Protein AF-A0A139AMM4-F1 (afdb_monomer_lite)

Organism: Gonapodya prolifera (strain JEL478) (NCBI:txid1344416)

Foldseek 3Di:
DFDWDWAKAWDKDKDADDPVAQKEKEFEQAQAKKWKAKAPQQDPDPRLDTDIDGHGDMDMDRHQFKIKIKIDGPRDVPCRRPIKIWIDTPPIYMYGHHIDIDIAGADAPPPFLFEKEAEQDQAKKWKFKAQRDDPPDPTDTDIAHHDPPPPPDPPHGIDRGHDHDQGWMKIKIWDPDPVDDIDIGITTATGVKYKYQYDDPDPPRIGIHHYPPPVDPLQAPQPSPDGQQKAFDPVRDSHGDPVVLVVLVVCPVQQADPVPRHHGDIDGHDDD

Radius of gyration: 21.42 Å; chains: 1; bounding box: 55×50×52 Å

Secondary structure (DSSP, 8-state):
---EEEEEEEEEEEEEPPTT--EEEEEE-SSS-EEEEEE-SSS--TT-S-EEE-TT-EEEEE-SSEEEEEEEE-S-TT-TT-EEEEEEESSEEEEEEEEEEEEEEEE-----SEEEEEE-SSS-EEEEEE-SSS-------EEEPPTT-SSPPTTTS-EEEE--SS-EEEEEEEE--SSS---EEEEEEETT-EEEE--TTSS--EEEEEE---S---B-TTTSSSB--EEETTT--EEE-HHHHHHHHT-GGG-S-TTT-----EEE----

pLDDT: mean 81.7, std 13.83, range [41.78, 98.06]

Sequence (272 aa):
MPETANKWRLQYRVNRLDRDRHSIKVTNISGTSLLVAVSNYSRASESDSWHPLLNGQSNTWQREAWDVVIVWDTSDSKIQDKKGAVYVGAPTEVEIVGWESYSAPCQSDPDMGGIRMKNISEVSVDAFVSTYGGSGGDDKWFNLSPAGTIPPSPSTVDNLWRRRGPEWQIAAFRTMSAIDSEGRVAAYVPVGSLVEFLGWSRDDKLRVVWPKRSRESFECIVCFTANREMAVDRCRHLVACEGCFERLRVRPDIFRCPYCRVEGNQIRVYIP

Structure (mmCIF, N/CA/C/O backbone):
data_AF-A0A139AMM4-F1
#
_entry.id   AF-A0A139AMM4-F1
#
loop_
_atom_site.group_PDB
_atom_site.id
_atom_site.type_symbol
_atom_site.label_atom_id
_atom_site.label_alt_id
_atom_site.label_comp_id
_atom_site.label_asym_id
_atom_site.label_entity_id
_atom_site.label_seq_id
_atom_site.pdbx_PDB_ins_code
_atom_site.Cartn_x
_atom_site.Cartn_y
_atom_site.Cartn_z
_atom_site.occupancy
_atom_site.B_iso_or_equiv
_atom_site.auth_seq_id
_atom_site.auth_comp_id
_atom_site.auth_asym_id
_atom_site.auth_atom_id
_atom_site.pdbx_PDB_model_num
ATOM 1 N N . MET A 1 1 ? -5.594 8.855 -24.527 1.00 55.25 1 MET A N 1
ATOM 2 C CA . MET A 1 1 ? -5.436 9.427 -23.171 1.00 55.25 1 MET A CA 1
ATOM 3 C C . MET A 1 1 ? -5.149 8.273 -22.224 1.00 55.25 1 MET A C 1
ATOM 5 O O . MET A 1 1 ? -5.789 7.244 -22.411 1.00 55.25 1 MET A O 1
ATOM 9 N N . PRO A 1 2 ? -4.176 8.371 -21.300 1.00 66.56 2 PRO A N 1
ATOM 10 C CA . PRO A 1 2 ? -3.929 7.301 -20.336 1.00 66.56 2 PRO A CA 1
ATOM 11 C C . PRO A 1 2 ? -5.174 7.093 -19.468 1.00 66.56 2 PRO A C 1
ATOM 13 O O . PRO A 1 2 ? -5.772 8.062 -19.002 1.00 66.56 2 PRO A O 1
ATOM 16 N N . GLU A 1 3 ? -5.580 5.840 -19.286 1.00 74.12 3 GLU A N 1
ATOM 17 C CA . GLU A 1 3 ? -6.686 5.503 -18.393 1.00 74.12 3 GLU A CA 1
ATOM 18 C C . GLU A 1 3 ? -6.293 5.799 -16.939 1.00 74.12 3 GLU A C 1
ATOM 20 O O . GLU A 1 3 ? -5.189 5.471 -16.489 1.00 74.12 3 GLU A O 1
ATOM 25 N N . THR A 1 4 ? -7.211 6.409 -16.194 1.00 79.00 4 THR A N 1
ATOM 26 C CA . THR A 1 4 ? -7.057 6.677 -14.765 1.00 79.00 4 THR A CA 1
ATOM 27 C C . THR A 1 4 ? -8.040 5.835 -13.963 1.00 79.00 4 THR A C 1
ATOM 29 O O . THR A 1 4 ? -9.133 5.508 -14.424 1.00 79.00 4 THR A O 1
ATOM 32 N N . ALA A 1 5 ? -7.656 5.476 -12.740 1.00 77.12 5 ALA A N 1
ATOM 33 C CA . ALA A 1 5 ? -8.566 4.871 -11.775 1.00 77.12 5 ALA A CA 1
ATOM 34 C C . ALA A 1 5 ? -8.638 5.727 -10.514 1.00 77.12 5 ALA A C 1
ATOM 36 O O . ALA A 1 5 ? -7.632 6.291 -10.076 1.00 77.12 5 ALA A O 1
ATOM 37 N N . ASN A 1 6 ? -9.822 5.756 -9.901 1.00 78.88 6 ASN A N 1
ATOM 38 C CA . ASN A 1 6 ? -9.996 6.307 -8.565 1.00 78.88 6 ASN A CA 1
ATOM 39 C C . ASN A 1 6 ? -9.242 5.424 -7.569 1.00 78.88 6 ASN A C 1
ATOM 41 O O . ASN A 1 6 ? -9.561 4.242 -7.399 1.00 78.88 6 ASN A O 1
ATOM 45 N N . LYS A 1 7 ? -8.219 5.996 -6.941 1.00 85.81 7 LYS A N 1
ATOM 46 C CA . LYS A 1 7 ? -7.374 5.345 -5.942 1.00 85.81 7 LYS A CA 1
ATOM 47 C C . LYS A 1 7 ? -7.357 6.152 -4.658 1.00 85.81 7 LYS A C 1
ATOM 49 O O . LYS A 1 7 ? -7.809 7.292 -4.616 1.00 85.81 7 LYS A O 1
ATOM 54 N N . TRP A 1 8 ? -6.849 5.522 -3.608 1.00 86.25 8 TRP A N 1
ATOM 55 C CA . TRP A 1 8 ? -6.801 6.090 -2.271 1.00 86.25 8 TRP A CA 1
ATOM 56 C C . TRP A 1 8 ? -5.355 6.221 -1.824 1.00 86.25 8 TRP A C 1
ATOM 58 O O . TRP A 1 8 ? -4.558 5.297 -1.997 1.00 86.25 8 TRP A O 1
ATOM 68 N N . ARG A 1 9 ? -5.013 7.385 -1.285 1.00 88.25 9 ARG A N 1
ATOM 69 C CA . ARG A 1 9 ? -3.716 7.675 -0.682 1.00 88.25 9 ARG A CA 1
ATOM 70 C C . ARG A 1 9 ? -3.914 7.839 0.818 1.00 88.25 9 ARG A C 1
ATOM 72 O O . ARG A 1 9 ? -4.837 8.532 1.239 1.00 88.25 9 ARG A O 1
ATOM 79 N N . LEU A 1 10 ? -3.069 7.183 1.607 1.00 92.25 10 LEU A N 1
ATOM 80 C CA . LEU A 1 10 ? -3.075 7.330 3.060 1.00 92.25 10 LEU A CA 1
ATOM 81 C C . LEU A 1 10 ? -2.613 8.745 3.426 1.00 92.25 10 LEU A C 1
ATOM 83 O O . LEU A 1 10 ? -1.538 9.166 3.005 1.00 92.25 10 LEU A O 1
ATOM 87 N N . GLN A 1 11 ? -3.411 9.440 4.228 1.00 94.06 11 GLN A N 1
ATOM 88 C CA . GLN A 1 11 ? -3.074 10.733 4.816 1.00 94.06 11 GLN A CA 1
ATOM 89 C C . GLN A 1 11 ? -2.621 10.511 6.260 1.00 94.06 11 GLN A C 1
ATOM 91 O O . GLN A 1 11 ? -3.338 9.894 7.055 1.00 94.06 11 GLN A O 1
ATOM 96 N N . TYR A 1 12 ? -1.425 10.986 6.601 1.00 94.94 12 TYR A N 1
ATOM 97 C CA . TYR A 1 12 ? -0.817 10.756 7.910 1.00 94.94 12 TYR A CA 1
ATOM 98 C C . TYR A 1 12 ? 0.095 11.911 8.336 1.00 94.94 12 TYR A C 1
ATOM 100 O O . TYR A 1 12 ? 0.549 12.700 7.507 1.00 94.94 12 TYR A O 1
ATOM 108 N N . ARG A 1 13 ? 0.399 11.985 9.635 1.00 94.88 13 ARG A N 1
ATOM 109 C CA . ARG A 1 13 ? 1.438 12.861 10.197 1.00 94.88 13 ARG A CA 1
ATOM 110 C C . ARG A 1 13 ? 2.445 12.042 10.980 1.00 94.88 13 ARG A C 1
ATOM 112 O O . ARG A 1 13 ? 2.089 11.037 11.589 1.00 94.88 13 ARG A O 1
ATOM 119 N N . VAL A 1 14 ? 3.695 12.486 10.953 1.00 93.00 14 VAL A N 1
ATOM 120 C CA . VAL A 1 14 ? 4.809 11.831 11.637 1.00 93.00 14 VAL A CA 1
ATOM 121 C C . VAL A 1 14 ? 5.420 12.830 12.604 1.00 93.00 14 VAL A C 1
ATOM 123 O O . VAL A 1 14 ? 6.008 13.822 12.182 1.00 93.00 14 VAL A O 1
ATOM 126 N N . ASN A 1 15 ? 5.276 12.559 13.896 1.00 93.12 15 ASN A N 1
ATOM 127 C CA . ASN A 1 15 ? 5.812 13.381 14.969 1.00 93.12 15 ASN A CA 1
ATOM 128 C C . ASN A 1 15 ? 6.963 12.630 15.634 1.00 93.12 15 ASN A C 1
ATOM 130 O O . ASN A 1 15 ? 6.793 11.504 16.101 1.00 93.12 15 ASN A O 1
ATOM 134 N N . ARG A 1 16 ? 8.147 13.241 15.692 1.00 90.69 16 ARG A N 1
ATOM 135 C CA . ARG A 1 16 ? 9.278 12.640 16.402 1.00 90.69 16 ARG A CA 1
ATOM 136 C C . ARG A 1 16 ? 9.024 12.734 17.904 1.00 90.69 16 ARG A C 1
ATOM 138 O O . ARG A 1 16 ? 8.761 13.823 18.409 1.00 90.69 16 ARG A O 1
ATOM 145 N N . LEU A 1 17 ? 9.093 11.602 18.599 1.00 88.44 17 LEU A N 1
ATOM 146 C CA . LEU A 1 17 ? 8.966 11.572 20.056 1.00 88.44 17 LEU A CA 1
ATOM 147 C C . LEU A 1 17 ? 10.331 11.805 20.713 1.00 88.44 17 LEU A C 1
ATOM 149 O O . LEU A 1 17 ? 11.374 11.747 20.055 1.00 88.44 17 LEU A O 1
ATOM 153 N N . ASP A 1 18 ? 10.309 12.079 22.015 1.00 85.31 18 ASP A N 1
ATOM 154 C CA . ASP A 1 18 ? 11.525 12.247 22.808 1.00 85.31 18 ASP A CA 1
ATOM 155 C C . ASP A 1 18 ? 12.427 10.999 22.735 1.00 85.31 18 ASP A C 1
ATOM 157 O O . ASP A 1 18 ? 11.939 9.867 22.634 1.00 85.31 18 ASP A O 1
ATOM 161 N N . ARG A 1 19 ? 13.747 11.220 22.753 1.00 72.31 19 ARG A N 1
ATOM 162 C CA . ARG A 1 19 ? 14.783 10.231 22.398 1.00 72.31 19 ARG A CA 1
ATOM 163 C C . ARG A 1 19 ? 14.809 9.005 23.306 1.00 72.31 19 ARG A C 1
ATOM 165 O O . ARG A 1 19 ? 15.254 7.954 22.857 1.00 72.31 19 ARG A O 1
ATOM 172 N N . ASP A 1 20 ? 14.271 9.112 24.513 1.00 72.62 20 ASP A N 1
ATOM 173 C CA . ASP A 1 20 ? 14.312 8.046 25.517 1.00 72.62 20 ASP A CA 1
ATOM 174 C C . ASP A 1 20 ? 13.251 6.949 25.298 1.00 72.62 20 ASP A C 1
ATOM 176 O O . ASP A 1 20 ? 13.098 6.045 26.120 1.00 72.62 20 ASP A O 1
ATOM 180 N N . ARG A 1 21 ? 12.483 7.007 24.199 1.00 74.75 21 ARG A N 1
ATOM 181 C CA . ARG A 1 21 ? 11.416 6.039 23.904 1.00 74.75 21 ARG A CA 1
ATOM 182 C C . ARG A 1 21 ? 11.744 5.173 22.689 1.00 74.75 21 ARG A C 1
ATOM 184 O O . ARG A 1 21 ? 11.532 5.577 21.554 1.00 74.75 21 ARG A O 1
ATOM 191 N N . HIS A 1 22 ? 12.139 3.924 22.903 1.00 89.56 22 HIS A N 1
ATOM 192 C CA . HIS A 1 22 ? 12.250 2.922 21.833 1.00 89.56 22 HIS A CA 1
ATOM 193 C C . HIS A 1 22 ? 10.866 2.417 21.399 1.00 89.56 22 HIS A C 1
ATOM 195 O O . HIS A 1 22 ? 10.497 1.268 21.630 1.00 89.56 22 HIS A O 1
ATOM 201 N N . SER A 1 23 ? 10.051 3.292 20.803 1.00 93.06 23 SER A N 1
ATOM 202 C CA . SER A 1 23 ? 8.686 2.934 20.425 1.00 93.06 23 SER A CA 1
ATOM 203 C C . SER A 1 23 ? 8.161 3.659 19.194 1.00 93.06 23 SER A C 1
ATOM 205 O O . SER A 1 23 ? 8.526 4.803 18.913 1.00 93.06 23 SER A O 1
ATOM 207 N N . ILE A 1 24 ? 7.236 2.994 18.510 1.00 94.31 24 ILE A N 1
ATOM 208 C CA . ILE A 1 24 ? 6.358 3.590 17.510 1.00 94.31 24 ILE A CA 1
ATOM 209 C C . ILE A 1 24 ? 4.952 3.609 18.100 1.00 94.31 24 ILE A C 1
ATOM 211 O O . ILE A 1 24 ? 4.408 2.557 18.434 1.00 94.31 24 ILE A O 1
ATOM 215 N N . LYS A 1 25 ? 4.362 4.794 18.233 1.00 95.50 25 LYS A N 1
ATOM 216 C CA . LYS A 1 25 ? 2.953 4.968 18.599 1.00 95.50 25 LYS A CA 1
ATOM 217 C C . LYS A 1 25 ? 2.149 5.232 17.333 1.00 95.50 25 LYS A C 1
ATOM 219 O O . LYS A 1 25 ? 2.552 6.062 16.528 1.00 95.50 25 LYS A O 1
ATOM 224 N N . VAL A 1 26 ? 1.019 4.562 17.154 1.00 97.19 26 VAL A N 1
ATOM 225 C CA . VAL A 1 26 ? 0.091 4.845 16.049 1.00 97.19 26 VAL A CA 1
ATOM 226 C C . VAL A 1 26 ? -1.242 5.266 16.636 1.00 97.19 26 VAL A C 1
ATOM 228 O O . VAL A 1 26 ? -1.810 4.539 17.449 1.00 97.19 26 VAL A O 1
ATOM 231 N N . THR A 1 27 ? -1.735 6.424 16.212 1.00 97.81 27 THR A N 1
ATOM 232 C CA . THR A 1 27 ? -2.990 7.025 16.666 1.00 97.81 27 THR A CA 1
ATOM 233 C C . THR A 1 27 ? -3.934 7.150 15.473 1.00 97.81 27 THR A C 1
ATOM 235 O O . THR A 1 27 ? -3.585 7.749 14.458 1.00 97.81 27 THR A O 1
ATOM 238 N N . ASN A 1 28 ? -5.135 6.582 15.565 1.00 98.00 28 ASN A N 1
ATOM 239 C CA . ASN A 1 28 ? -6.153 6.696 14.524 1.00 98.00 28 ASN A CA 1
ATOM 240 C C . ASN A 1 28 ? -7.035 7.923 14.783 1.00 98.00 28 ASN A C 1
ATOM 242 O O . ASN A 1 28 ? -7.804 7.930 15.738 1.00 98.00 28 ASN A O 1
ATOM 246 N N . ILE A 1 29 ? -6.977 8.926 13.909 1.00 97.56 29 ILE A N 1
ATOM 247 C CA . ILE A 1 29 ? -7.859 10.106 13.936 1.00 97.56 29 ILE A CA 1
ATOM 248 C C . ILE A 1 29 ? -8.667 10.243 12.635 1.00 97.56 29 ILE A C 1
ATOM 250 O O . ILE A 1 29 ? -9.138 11.325 12.296 1.00 97.56 29 ILE A O 1
ATOM 254 N N . SER A 1 30 ? -8.822 9.142 11.894 1.00 96.06 30 SER A N 1
ATOM 255 C CA . SER A 1 30 ? -9.385 9.136 10.539 1.00 96.06 30 SER A CA 1
ATOM 256 C C . SER A 1 30 ? -10.906 9.235 10.451 1.00 96.06 30 SER A C 1
ATOM 258 O O . SER A 1 30 ? -11.453 9.318 9.353 1.00 96.06 30 SER A O 1
ATOM 260 N N . GLY A 1 31 ? -11.614 9.139 11.578 1.00 94.75 31 GLY A N 1
ATOM 261 C CA . GLY A 1 31 ? -13.071 8.996 11.596 1.00 94.75 31 GLY A CA 1
ATOM 262 C C . GLY A 1 31 ? -13.579 7.599 11.209 1.00 94.75 31 GLY A C 1
ATOM 263 O O . GLY A 1 31 ? -14.785 7.375 11.229 1.00 94.75 31 GLY A O 1
ATOM 264 N N . THR A 1 32 ? -12.695 6.644 10.895 1.00 94.62 32 THR A N 1
ATOM 265 C CA . THR A 1 32 ? -13.048 5.263 10.505 1.00 94.62 32 THR A CA 1
ATOM 266 C C . THR A 1 32 ? -12.346 4.225 11.383 1.00 94.62 32 THR A C 1
ATOM 268 O O . THR A 1 32 ? -11.432 4.559 12.137 1.00 94.62 32 THR A O 1
ATOM 271 N N . SER A 1 33 ? -12.783 2.963 11.322 1.00 94.38 33 SER A N 1
ATOM 272 C CA . SER A 1 33 ? -12.080 1.851 11.981 1.00 94.38 33 SER A CA 1
ATOM 273 C C . SER A 1 33 ? -10.968 1.326 11.081 1.00 94.38 33 SER A C 1
ATOM 275 O O . SER A 1 33 ? -11.187 1.084 9.894 1.00 94.38 33 SER A O 1
ATOM 277 N N . LEU A 1 34 ? -9.785 1.135 11.660 1.00 95.62 34 LEU A N 1
ATOM 278 C CA . LEU A 1 34 ? -8.596 0.690 10.944 1.00 95.62 34 LEU A CA 1
ATOM 279 C C . LEU A 1 34 ? -8.095 -0.637 11.510 1.00 95.62 34 LEU A C 1
ATOM 281 O O . LEU A 1 34 ? -8.206 -0.894 12.707 1.00 95.62 34 LEU A O 1
ATOM 285 N N . LEU A 1 35 ? -7.480 -1.447 10.659 1.00 93.56 35 LEU A N 1
ATOM 286 C CA . LEU A 1 35 ? -6.509 -2.453 11.065 1.00 93.56 35 LEU A CA 1
ATOM 287 C C . LEU A 1 35 ? -5.113 -1.885 10.827 1.00 93.56 35 LEU A C 1
ATOM 289 O O . LEU A 1 35 ? -4.822 -1.363 9.750 1.00 93.56 35 LEU A O 1
ATOM 293 N N . VAL A 1 36 ? -4.253 -1.993 11.833 1.00 94.00 36 VAL A N 1
ATOM 294 C CA . VAL A 1 36 ? -2.878 -1.502 11.794 1.00 94.00 36 VAL A CA 1
ATOM 295 C C . VAL A 1 36 ? -1.918 -2.632 12.113 1.00 94.00 36 VAL A C 1
ATOM 297 O O . VAL A 1 36 ? -2.121 -3.371 13.070 1.00 94.00 36 VAL A O 1
ATOM 300 N N . ALA A 1 37 ? -0.851 -2.737 11.336 1.00 91.31 37 ALA A N 1
ATOM 301 C CA . ALA A 1 37 ? 0.276 -3.604 11.634 1.00 91.31 37 ALA A CA 1
ATOM 302 C C . ALA A 1 37 ? 1.569 -2.788 11.639 1.00 91.31 37 ALA A C 1
ATOM 304 O O . ALA A 1 37 ? 1.723 -1.874 10.829 1.00 91.31 37 ALA A O 1
ATOM 305 N N . VAL A 1 38 ? 2.499 -3.122 12.535 1.00 90.50 38 VAL A N 1
ATOM 306 C CA . VAL A 1 38 ? 3.828 -2.499 12.587 1.00 90.50 38 VAL A CA 1
ATOM 307 C C . VAL A 1 38 ? 4.872 -3.581 12.381 1.00 90.50 38 VAL A C 1
ATOM 309 O O . VAL A 1 38 ? 5.079 -4.404 13.269 1.00 90.50 38 VAL A O 1
ATOM 312 N N . SER A 1 39 ? 5.524 -3.581 11.222 1.00 84.81 39 SER A N 1
ATOM 313 C CA . SER A 1 39 ? 6.443 -4.646 10.817 1.00 84.81 39 SER A CA 1
ATOM 314 C C . SER A 1 39 ? 7.870 -4.145 10.653 1.00 84.81 39 SER A C 1
ATOM 316 O O . SER A 1 39 ? 8.102 -3.071 10.091 1.00 84.81 39 SER A O 1
ATOM 318 N N . ASN A 1 40 ? 8.825 -4.972 11.084 1.00 77.94 40 ASN A N 1
ATOM 319 C CA . ASN A 1 40 ? 10.261 -4.699 10.981 1.00 77.94 40 ASN A CA 1
ATOM 320 C C . ASN A 1 40 ? 10.894 -5.184 9.663 1.00 77.94 40 ASN A C 1
ATOM 322 O O . ASN A 1 40 ? 12.119 -5.118 9.515 1.00 77.94 40 ASN A O 1
ATOM 326 N N . TYR A 1 41 ? 10.082 -5.716 8.740 1.00 67.62 41 TYR A N 1
ATOM 327 C CA . TYR A 1 41 ? 10.434 -6.163 7.381 1.00 67.62 41 TYR A CA 1
ATOM 328 C C . TYR A 1 41 ? 11.461 -7.269 7.199 1.00 67.62 41 TYR A C 1
ATOM 330 O O . TYR A 1 41 ? 11.531 -7.863 6.131 1.00 67.62 41 TYR A O 1
ATOM 338 N N . SER A 1 42 ? 12.302 -7.492 8.193 1.00 47.09 42 SER A N 1
ATOM 339 C CA . SER A 1 42 ? 13.539 -8.256 8.078 1.00 47.09 42 SER A CA 1
ATOM 340 C C . SER A 1 42 ? 13.536 -9.471 8.992 1.00 47.09 42 SER A C 1
ATOM 342 O O . SER A 1 42 ? 14.382 -10.353 8.847 1.00 47.09 42 SER A O 1
ATOM 344 N N . ARG A 1 43 ? 12.593 -9.538 9.938 1.00 50.47 43 ARG A N 1
ATOM 345 C CA . ARG A 1 43 ? 12.417 -10.654 10.861 1.00 50.47 43 ARG A CA 1
ATOM 346 C C . ARG A 1 43 ? 10.943 -10.782 11.196 1.00 50.47 43 ARG A C 1
ATOM 348 O O . ARG A 1 43 ? 10.420 -9.928 11.900 1.00 50.47 43 ARG A O 1
ATOM 355 N N . ALA A 1 44 ? 10.309 -11.865 10.748 1.00 44.88 44 ALA A N 1
ATOM 356 C CA . ALA A 1 44 ? 8.980 -12.235 11.220 1.00 44.88 44 ALA A CA 1
ATOM 357 C C . ALA A 1 44 ? 8.980 -12.170 12.755 1.00 44.88 44 ALA A C 1
ATOM 359 O O . ALA A 1 44 ? 9.646 -12.962 13.420 1.00 44.88 44 ALA A O 1
ATOM 360 N N . SER A 1 45 ? 8.342 -11.143 13.301 1.00 49.88 45 SER A N 1
ATOM 361 C CA . SER A 1 45 ? 8.264 -10.912 14.736 1.00 49.88 45 SER A CA 1
ATOM 362 C C . SER A 1 45 ? 6.829 -11.181 15.145 1.00 49.88 45 SER A C 1
ATOM 364 O O . SER A 1 45 ? 5.903 -10.916 14.382 1.00 49.88 45 SER A O 1
ATOM 366 N N . GLU A 1 46 ? 6.610 -11.665 16.363 1.00 47.97 46 GLU A N 1
ATOM 367 C CA . GLU A 1 46 ? 5.263 -11.960 16.880 1.00 47.97 46 GLU A CA 1
ATOM 368 C C . GLU A 1 46 ? 4.316 -10.739 16.855 1.00 47.97 46 GLU A C 1
ATOM 370 O O . GLU A 1 46 ? 3.103 -10.879 16.975 1.00 47.97 46 GLU A O 1
ATOM 375 N N . SER A 1 47 ? 4.856 -9.535 16.639 1.00 55.56 47 SER A N 1
ATOM 376 C CA . SER A 1 47 ? 4.114 -8.282 16.491 1.00 55.56 47 SER A CA 1
ATOM 377 C C . SER A 1 47 ? 3.648 -7.942 15.066 1.00 55.56 47 SER A C 1
ATOM 379 O O . SER A 1 47 ? 3.088 -6.868 14.861 1.00 55.56 47 SER A O 1
ATOM 381 N N . ASP A 1 48 ? 3.812 -8.851 14.101 1.00 65.50 48 ASP A N 1
ATOM 382 C CA . ASP A 1 48 ? 3.285 -8.719 12.733 1.00 65.50 48 ASP A CA 1
ATOM 383 C C . ASP A 1 48 ? 1.770 -9.013 12.645 1.00 65.50 48 ASP A C 1
ATOM 385 O O . ASP A 1 48 ? 1.251 -9.293 11.566 1.00 65.50 48 ASP A O 1
ATOM 389 N N . SER A 1 49 ? 1.034 -8.970 13.759 1.00 82.06 49 SER A N 1
ATOM 390 C CA . SER A 1 49 ? -0.418 -9.161 13.768 1.00 82.06 49 SER A CA 1
ATOM 391 C C . SER A 1 49 ? -1.171 -7.862 13.463 1.00 82.06 49 SER A C 1
ATOM 393 O O . SER A 1 49 ? -0.731 -6.769 13.821 1.00 82.06 49 SER A O 1
ATOM 395 N N . TRP A 1 50 ? -2.333 -7.977 12.821 1.00 89.38 50 TRP A N 1
ATOM 396 C CA . TRP A 1 50 ? -3.224 -6.839 12.614 1.00 89.38 50 TRP A CA 1
ATOM 397 C C . TRP A 1 50 ? -3.914 -6.463 13.925 1.00 89.38 50 TRP A C 1
ATOM 399 O O . TRP A 1 50 ? -4.631 -7.268 14.517 1.00 89.38 50 TRP A O 1
ATOM 409 N N . HIS A 1 51 ? -3.747 -5.215 14.343 1.00 93.75 51 HIS A N 1
ATOM 410 C CA . HIS A 1 51 ? -4.386 -4.646 15.519 1.00 93.75 51 HIS A CA 1
ATOM 411 C C . HIS A 1 51 ? -5.520 -3.702 15.105 1.00 93.75 51 HIS A C 1
ATOM 413 O O . HIS A 1 51 ? -5.275 -2.753 14.354 1.00 93.75 51 HIS A O 1
ATOM 419 N N . PRO A 1 52 ? -6.756 -3.916 15.583 1.00 95.31 52 PRO A N 1
ATOM 420 C CA . PRO A 1 52 ? -7.834 -2.972 15.345 1.00 95.31 52 PRO A CA 1
ATOM 421 C C . PRO A 1 52 ? -7.601 -1.681 16.135 1.00 95.31 52 PRO A C 1
ATOM 423 O O . PRO A 1 52 ? -7.319 -1.722 17.331 1.00 95.31 52 PRO A O 1
ATOM 426 N N . LEU A 1 53 ? -7.759 -0.539 15.468 1.00 96.69 53 LEU A N 1
ATOM 427 C CA . LEU A 1 53 ? -7.794 0.789 16.073 1.00 96.69 53 LEU A CA 1
ATOM 428 C C . LEU A 1 53 ? -9.092 1.487 15.674 1.00 96.69 53 LEU A C 1
ATOM 430 O O . LEU A 1 53 ? -9.294 1.831 14.506 1.00 96.69 53 LEU A O 1
ATOM 434 N N . LEU A 1 54 ? -9.965 1.738 16.648 1.00 96.12 54 LEU A N 1
ATOM 435 C CA . LEU A 1 54 ? -11.131 2.601 16.457 1.00 96.12 54 LEU A CA 1
ATOM 436 C C . LEU A 1 54 ? -10.698 4.070 16.352 1.00 96.12 54 LEU A C 1
ATOM 438 O O . LEU A 1 54 ? -9.583 4.437 16.728 1.00 96.12 54 LEU A O 1
ATOM 442 N N . ASN A 1 55 ? -11.591 4.926 15.857 1.00 96.88 55 ASN A N 1
ATOM 443 C CA . ASN A 1 55 ? -11.339 6.363 15.818 1.00 96.88 55 ASN A CA 1
ATOM 444 C C . ASN A 1 55 ? -11.062 6.915 17.231 1.00 96.88 55 ASN A C 1
ATOM 446 O O . ASN A 1 55 ? -11.806 6.633 18.169 1.00 96.88 55 ASN A O 1
ATOM 450 N N . GLY A 1 56 ? -9.998 7.702 17.369 1.00 97.25 56 GLY A N 1
ATOM 451 C CA . GLY A 1 56 ? -9.497 8.251 18.629 1.00 97.25 56 GLY A CA 1
ATOM 452 C C . GLY A 1 56 ? -8.605 7.303 19.441 1.00 97.25 56 GLY A C 1
ATOM 453 O O . GLY A 1 56 ? -8.031 7.734 20.438 1.00 97.25 56 GLY A O 1
ATOM 454 N N . GLN A 1 57 ? -8.463 6.032 19.048 1.00 98.06 57 GLN A N 1
ATOM 455 C CA . GLN A 1 57 ? -7.594 5.085 19.752 1.00 98.06 57 GLN A CA 1
ATOM 456 C C . GLN A 1 57 ? -6.147 5.162 19.266 1.00 98.06 57 GLN A C 1
ATOM 458 O O . GLN A 1 57 ? -5.863 5.492 18.113 1.00 98.06 57 GLN A O 1
ATOM 463 N N . SER A 1 58 ? -5.228 4.784 20.151 1.00 97.69 58 SER A N 1
ATOM 464 C CA . SER A 1 58 ? -3.818 4.601 19.825 1.00 97.69 58 SER A CA 1
ATOM 465 C C . SER A 1 58 ? -3.287 3.294 20.391 1.00 97.69 58 SER A C 1
ATOM 467 O O . SER A 1 58 ? -3.765 2.838 21.429 1.00 97.69 58 SER A O 1
ATOM 469 N N . ASN A 1 59 ? -2.250 2.751 19.766 1.00 96.56 59 ASN A N 1
ATOM 470 C CA . ASN A 1 59 ? -1.457 1.661 20.323 1.00 96.56 59 ASN A CA 1
ATOM 471 C C . ASN A 1 59 ? 0.040 1.959 20.147 1.00 96.56 59 ASN A C 1
ATOM 473 O O . ASN A 1 59 ? 0.418 2.806 19.333 1.00 96.56 59 ASN A O 1
ATOM 477 N N . THR A 1 60 ? 0.881 1.293 20.932 1.00 95.19 60 THR A N 1
ATOM 478 C CA . THR A 1 60 ? 2.326 1.523 20.969 1.00 95.19 60 THR A CA 1
ATOM 479 C C . THR A 1 60 ? 3.067 0.202 20.846 1.00 95.19 60 THR A C 1
ATOM 481 O O . THR A 1 60 ? 2.824 -0.733 21.604 1.00 95.19 60 THR A O 1
ATOM 484 N N . TRP A 1 61 ? 4.026 0.156 19.929 1.00 93.25 61 TRP A N 1
ATOM 485 C CA . TRP A 1 61 ? 4.895 -0.988 19.694 1.00 93.25 61 TRP A CA 1
ATOM 486 C C . TRP A 1 61 ? 6.316 -0.635 20.122 1.00 93.25 61 TRP A C 1
ATOM 488 O O . TRP A 1 61 ? 6.848 0.395 19.709 1.00 93.25 61 TRP A O 1
ATOM 498 N N . GLN A 1 62 ? 6.937 -1.485 20.942 1.00 92.12 62 GLN A N 1
ATOM 499 C CA . GLN A 1 62 ? 8.349 -1.335 21.306 1.00 92.12 62 GLN A CA 1
ATOM 500 C C . GLN A 1 62 ? 9.217 -1.671 20.095 1.00 92.12 62 GLN A C 1
ATOM 502 O O . GLN A 1 62 ? 9.085 -2.762 19.532 1.00 92.12 62 GLN A O 1
ATOM 507 N N . ARG A 1 63 ? 10.037 -0.709 19.665 1.00 89.88 63 ARG A N 1
ATOM 508 C CA . ARG A 1 63 ? 10.823 -0.729 18.427 1.00 89.88 63 ARG A CA 1
ATOM 509 C C . ARG A 1 63 ? 12.092 0.086 18.582 1.00 89.88 63 ARG A C 1
ATOM 511 O O . ARG A 1 63 ? 12.069 1.204 19.081 1.00 89.88 63 ARG A O 1
ATOM 518 N N . GLU A 1 64 ? 13.188 -0.453 18.078 1.00 86.88 64 GLU A N 1
ATOM 519 C CA . GLU A 1 64 ? 14.510 0.179 18.170 1.00 86.88 64 GLU A CA 1
ATOM 520 C C . GLU A 1 64 ? 14.998 0.715 16.823 1.00 86.88 64 GLU A C 1
ATOM 522 O O . GLU A 1 64 ? 16.015 1.398 16.751 1.00 86.88 64 GLU A O 1
ATOM 527 N N . ALA A 1 65 ? 14.276 0.399 15.748 1.00 87.25 65 ALA A N 1
ATOM 528 C CA . ALA A 1 65 ? 14.724 0.620 14.390 1.00 87.25 65 ALA A CA 1
ATOM 529 C C . ALA A 1 65 ? 13.628 1.252 13.519 1.00 87.25 65 ALA A C 1
ATOM 531 O O . ALA A 1 65 ? 12.673 1.884 13.978 1.00 87.25 65 ALA A O 1
ATOM 532 N N . TRP A 1 66 ? 13.862 1.122 12.226 1.00 86.94 66 TRP A N 1
ATOM 533 C CA . TRP A 1 66 ? 13.109 1.661 11.117 1.00 86.94 66 TRP A CA 1
ATOM 534 C C . TRP A 1 66 ? 12.107 0.611 10.630 1.00 86.94 66 TRP A C 1
ATOM 536 O O . TRP A 1 66 ? 12.504 -0.349 9.969 1.00 86.94 66 TRP A O 1
ATOM 546 N N . ASP A 1 67 ? 10.824 0.851 10.873 1.00 89.25 67 ASP A N 1
ATOM 547 C CA . ASP A 1 67 ? 9.720 -0.073 10.597 1.00 89.25 67 ASP A CA 1
ATOM 548 C C . ASP A 1 67 ? 8.696 0.546 9.641 1.00 89.25 67 ASP A C 1
ATOM 550 O O . ASP A 1 67 ? 8.739 1.741 9.330 1.00 89.25 67 ASP A O 1
ATOM 554 N N . VAL A 1 68 ? 7.733 -0.261 9.188 1.00 89.31 68 VAL A N 1
ATOM 555 C CA . VAL A 1 68 ? 6.522 0.261 8.551 1.00 89.31 68 VAL A CA 1
ATOM 556 C C . VAL A 1 68 ? 5.292 0.040 9.373 1.00 89.31 68 VAL A C 1
ATOM 558 O O . VAL A 1 68 ? 5.023 -1.055 9.856 1.00 89.31 68 VAL A O 1
ATOM 561 N N . VAL A 1 69 ? 4.501 1.103 9.406 1.00 92.50 69 VAL A N 1
ATOM 562 C CA . VAL A 1 69 ? 3.113 1.082 9.823 1.00 92.50 69 VAL A CA 1
ATOM 563 C C . VAL A 1 69 ? 2.260 0.848 8.580 1.00 92.50 69 VAL A C 1
ATOM 565 O O . VAL A 1 69 ? 2.183 1.713 7.705 1.00 92.50 69 VAL A O 1
ATOM 568 N N . ILE A 1 70 ? 1.641 -0.325 8.489 1.00 92.12 70 ILE A N 1
ATOM 569 C CA . ILE A 1 70 ? 0.666 -0.681 7.456 1.00 92.12 70 ILE A CA 1
ATOM 570 C C . ILE A 1 70 ? -0.721 -0.399 8.012 1.00 92.12 70 ILE A C 1
ATOM 572 O O . ILE A 1 70 ? -1.029 -0.761 9.146 1.00 92.12 70 ILE A O 1
ATOM 576 N N . VAL A 1 71 ? -1.567 0.220 7.201 1.00 93.62 71 VAL A N 1
ATOM 577 C CA . VAL A 1 71 ? -2.929 0.588 7.570 1.00 93.62 71 VAL A CA 1
ATOM 578 C C . VAL A 1 71 ? -3.902 0.026 6.550 1.00 93.62 71 VAL A C 1
ATOM 580 O O . VAL A 1 71 ? -3.683 0.141 5.343 1.00 93.62 71 VAL A O 1
ATOM 583 N N . TRP A 1 72 ? -4.998 -0.543 7.039 1.00 92.75 72 TRP A N 1
ATOM 584 C CA . TRP A 1 72 ? -6.123 -1.004 6.241 1.00 92.75 72 TRP A CA 1
ATOM 585 C C . TRP A 1 72 ? -7.433 -0.463 6.821 1.00 92.75 72 TRP A C 1
ATOM 587 O O . TRP A 1 72 ? -7.784 -0.756 7.960 1.00 92.75 72 TRP A O 1
ATOM 597 N N . ASP A 1 73 ? -8.160 0.328 6.035 1.00 93.06 73 ASP A N 1
ATOM 598 C CA . ASP A 1 73 ? -9.518 0.769 6.371 1.00 93.06 73 ASP A CA 1
ATOM 599 C C . ASP A 1 73 ? -10.522 -0.359 6.125 1.00 93.06 73 ASP A C 1
ATOM 601 O O . ASP A 1 73 ? -10.659 -0.862 5.006 1.00 93.06 73 ASP A O 1
ATOM 605 N N . THR A 1 74 ? -11.210 -0.765 7.191 1.00 88.31 74 THR A N 1
ATOM 606 C CA . THR A 1 74 ? -12.192 -1.855 7.172 1.00 88.31 74 THR A CA 1
ATOM 607 C C . THR A 1 74 ? -13.635 -1.362 7.177 1.00 88.31 74 THR A C 1
ATOM 609 O O . THR A 1 74 ? -14.554 -2.182 7.173 1.00 88.31 74 THR A O 1
ATOM 612 N N . SER A 1 75 ? -13.856 -0.043 7.160 1.00 85.50 75 SER A N 1
ATOM 613 C CA . SER A 1 75 ? -15.199 0.547 7.197 1.00 85.50 75 SER A CA 1
ATOM 614 C C . SER A 1 75 ? -16.030 0.213 5.960 1.00 85.50 75 SER A C 1
ATOM 616 O O . SER A 1 75 ? -17.246 0.051 6.060 1.00 85.50 75 SER A O 1
ATOM 618 N N . ASP A 1 76 ? -15.383 0.046 4.805 1.00 78.50 76 ASP A N 1
ATOM 619 C CA . ASP A 1 76 ? -16.041 -0.359 3.570 1.00 78.50 76 ASP A CA 1
ATOM 620 C C . ASP A 1 76 ? -15.533 -1.725 3.103 1.00 78.50 76 ASP A C 1
ATOM 622 O O . ASP A 1 76 ? -14.536 -1.847 2.390 1.00 78.50 76 ASP A O 1
ATOM 626 N N . SER A 1 77 ? -16.275 -2.771 3.472 1.00 66.56 77 SER A N 1
ATOM 627 C CA . SER A 1 77 ? -16.021 -4.151 3.032 1.00 66.56 77 SER A CA 1
ATOM 628 C C . SER A 1 77 ? -15.978 -4.326 1.505 1.00 66.56 77 SER A C 1
ATOM 630 O O . SER A 1 77 ? -15.416 -5.311 1.020 1.00 66.56 77 SER A O 1
ATOM 632 N N . LYS A 1 78 ? -16.536 -3.384 0.729 1.00 63.72 78 LYS A N 1
ATOM 633 C CA . LYS A 1 78 ? -16.494 -3.405 -0.740 1.00 63.72 78 LYS A CA 1
ATOM 634 C C . LYS A 1 78 ? -15.198 -2.820 -1.294 1.00 63.72 78 LYS A C 1
ATOM 636 O O . LYS A 1 78 ? -14.869 -3.085 -2.451 1.00 63.72 78 LYS A O 1
ATOM 641 N N . ILE A 1 79 ? -14.454 -2.052 -0.498 1.00 64.19 79 ILE A N 1
ATOM 642 C CA . ILE A 1 79 ? -13.195 -1.424 -0.894 1.00 64.19 79 ILE A CA 1
ATOM 643 C C . ILE A 1 79 ? -12.046 -2.143 -0.184 1.00 64.19 79 ILE A C 1
ATOM 645 O O . ILE A 1 79 ? -11.446 -1.641 0.761 1.00 64.19 79 ILE A O 1
ATOM 649 N N . GLN A 1 80 ? -11.661 -3.308 -0.712 1.00 67.00 80 GLN A N 1
ATOM 650 C CA . GLN A 1 80 ? -10.444 -4.018 -0.279 1.00 67.00 80 GLN A CA 1
ATOM 651 C C . GLN A 1 80 ? -9.138 -3.248 -0.590 1.00 67.00 80 GLN A C 1
ATOM 653 O O . GLN A 1 80 ? -8.043 -3.725 -0.285 1.00 67.00 80 GLN A O 1
ATOM 658 N N . ASP A 1 81 ? -9.256 -2.060 -1.191 1.00 69.94 81 ASP A N 1
ATOM 659 C CA . ASP A 1 81 ? -8.162 -1.301 -1.795 1.00 69.94 81 ASP A CA 1
ATOM 660 C C . ASP A 1 81 ? -7.685 -0.115 -0.962 1.00 69.94 81 ASP A C 1
ATOM 662 O O . ASP A 1 81 ? -6.689 0.510 -1.325 1.00 69.94 81 ASP A O 1
ATOM 666 N N . LYS A 1 82 ? -8.348 0.198 0.158 1.00 88.25 82 LYS A N 1
ATOM 667 C CA . LYS A 1 82 ? -7.872 1.228 1.088 1.00 88.25 82 LYS A CA 1
ATOM 668 C C . LYS A 1 82 ? -6.825 0.648 2.027 1.00 88.25 82 LYS A C 1
ATOM 670 O O . LYS A 1 82 ? -7.063 0.432 3.217 1.00 88.25 82 LYS A O 1
ATOM 675 N N . LYS A 1 83 ? -5.664 0.361 1.447 1.00 90.50 83 LYS A N 1
ATOM 676 C CA . LYS A 1 83 ? -4.465 -0.025 2.179 1.00 90.50 83 LYS A CA 1
ATOM 677 C C . LYS A 1 83 ? -3.333 0.939 1.861 1.00 90.50 83 LYS A C 1
ATOM 679 O O . LYS A 1 83 ? -3.223 1.437 0.744 1.00 90.50 83 LYS A O 1
ATOM 684 N N . GLY A 1 84 ? -2.508 1.210 2.858 1.00 90.44 84 GLY A N 1
ATOM 685 C CA . GLY A 1 84 ? -1.402 2.149 2.766 1.00 90.44 84 GLY A CA 1
ATOM 686 C C . GLY A 1 84 ? -0.313 1.780 3.756 1.00 90.44 84 GLY A C 1
ATOM 687 O O . GLY A 1 84 ? -0.534 0.979 4.661 1.00 90.44 84 GLY A O 1
ATOM 688 N N . ALA A 1 85 ? 0.868 2.352 3.571 1.00 91.38 85 ALA A N 1
ATOM 689 C CA . ALA A 1 85 ? 1.988 2.154 4.474 1.00 91.38 85 ALA A CA 1
ATOM 690 C C . ALA A 1 85 ? 2.762 3.456 4.649 1.00 91.38 85 ALA A C 1
ATOM 692 O O . ALA A 1 85 ? 2.837 4.263 3.723 1.00 91.38 85 ALA A O 1
ATOM 693 N N . VAL A 1 86 ? 3.359 3.627 5.825 1.00 90.94 86 VAL A N 1
ATOM 694 C CA . VAL A 1 86 ? 4.297 4.711 6.119 1.00 90.94 86 VAL A CA 1
ATOM 695 C C . VAL A 1 86 ? 5.519 4.163 6.835 1.00 90.94 86 VAL A C 1
ATOM 697 O O . VAL A 1 86 ? 5.407 3.455 7.838 1.00 90.94 86 VAL A O 1
ATOM 700 N N . TYR A 1 87 ? 6.690 4.491 6.293 1.00 89.44 87 TYR A N 1
ATOM 701 C CA . TYR A 1 87 ? 7.985 4.071 6.814 1.00 89.44 87 TYR A CA 1
ATOM 702 C C . TYR A 1 87 ? 8.453 5.072 7.882 1.00 89.44 87 TYR A C 1
ATOM 704 O O . TYR A 1 87 ? 8.573 6.261 7.586 1.00 89.44 87 TYR A O 1
ATOM 712 N N . VAL A 1 88 ? 8.715 4.611 9.111 1.00 90.81 88 VAL A N 1
ATOM 713 C CA . VAL A 1 88 ? 9.070 5.467 10.260 1.00 90.81 88 VAL A CA 1
ATOM 714 C C . VAL A 1 88 ? 10.172 4.860 11.129 1.00 90.81 88 VAL A C 1
ATOM 716 O O . VAL A 1 88 ? 10.290 3.644 11.245 1.00 90.81 88 VAL A O 1
ATOM 719 N N . GLY A 1 89 ? 10.999 5.711 11.737 1.00 89.94 89 GLY A N 1
ATOM 720 C CA . GLY A 1 89 ? 12.041 5.303 12.683 1.00 89.94 89 GLY A CA 1
ATOM 721 C C . GLY A 1 89 ? 11.611 5.576 14.118 1.00 89.94 89 GLY A C 1
ATOM 722 O O . GLY A 1 89 ? 11.079 6.647 14.403 1.00 89.94 89 GLY A O 1
ATOM 723 N N . ALA A 1 90 ? 11.840 4.641 15.037 1.00 90.31 90 ALA A N 1
ATOM 724 C CA . ALA A 1 90 ? 11.647 4.914 16.461 1.00 90.31 90 ALA A CA 1
ATOM 725 C C . ALA A 1 90 ? 12.665 5.967 16.971 1.00 90.31 90 ALA A C 1
ATOM 727 O O . ALA A 1 90 ? 13.810 5.963 16.507 1.00 90.31 90 ALA A O 1
ATOM 728 N N . PRO A 1 91 ? 12.305 6.867 17.914 1.00 94.38 91 PRO A N 1
ATOM 729 C CA . PRO A 1 91 ? 10.980 7.123 18.496 1.00 94.38 91 PRO A CA 1
ATOM 730 C C . PRO A 1 91 ? 10.077 7.960 17.579 1.00 94.38 91 PRO A C 1
ATOM 732 O O . PRO A 1 91 ? 10.452 9.074 17.203 1.00 94.38 91 PRO A O 1
ATOM 735 N N . THR A 1 92 ? 8.854 7.504 17.298 1.00 94.44 92 THR A N 1
ATOM 736 C CA . THR A 1 92 ? 7.898 8.276 16.479 1.00 94.44 92 THR A CA 1
ATOM 737 C C . THR A 1 92 ? 6.445 8.026 16.886 1.00 94.44 92 THR A C 1
ATOM 739 O O . THR A 1 92 ? 6.076 6.917 17.266 1.00 94.44 92 THR A O 1
ATOM 742 N N . GLU A 1 93 ? 5.603 9.052 16.763 1.00 96.19 93 GLU A N 1
ATOM 743 C CA . GLU A 1 93 ? 4.147 8.941 16.717 1.00 96.19 93 GLU A CA 1
ATOM 744 C C . GLU A 1 93 ? 3.644 9.157 15.287 1.00 96.19 93 GLU A C 1
ATOM 746 O O . GLU A 1 93 ? 4.011 10.122 14.615 1.00 96.19 93 GLU A O 1
ATOM 751 N N 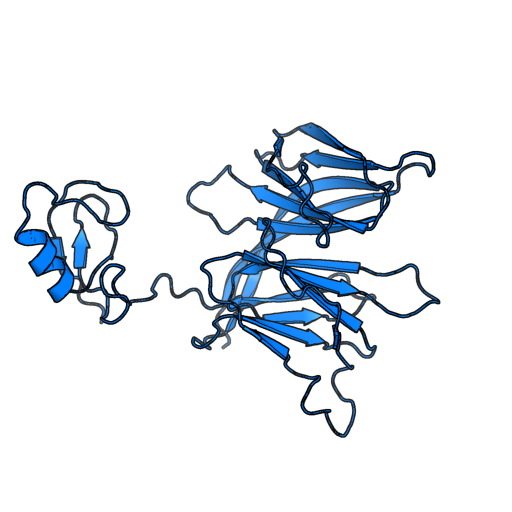. VAL A 1 94 ? 2.794 8.244 14.830 1.00 96.56 94 VAL A N 1
ATOM 752 C CA . VAL A 1 94 ? 2.130 8.290 13.533 1.00 96.56 94 VAL A CA 1
ATOM 753 C C . VAL A 1 94 ? 0.648 8.544 13.757 1.00 96.56 94 VAL A C 1
ATOM 755 O O . VAL A 1 94 ? -0.063 7.690 14.283 1.00 96.56 94 VAL A O 1
ATOM 758 N N . GLU A 1 95 ? 0.167 9.705 13.332 1.00 97.56 95 GLU A N 1
ATOM 759 C CA . GLU A 1 95 ? -1.262 10.014 13.328 1.00 97.56 95 GLU A CA 1
ATOM 760 C C . GLU A 1 95 ? -1.851 9.649 11.967 1.00 97.56 95 GLU A C 1
ATOM 762 O O . GLU A 1 95 ? -1.451 10.210 10.946 1.00 97.56 95 GLU A O 1
ATOM 767 N N . ILE A 1 96 ? -2.812 8.729 11.934 1.00 97.44 96 ILE A N 1
ATOM 768 C CA . ILE A 1 96 ? -3.542 8.386 10.714 1.00 97.44 96 ILE A CA 1
ATOM 769 C C . ILE A 1 96 ? -4.735 9.324 10.567 1.00 97.44 96 ILE A C 1
ATOM 771 O O . ILE A 1 96 ? -5.708 9.219 11.312 1.00 97.44 96 ILE A O 1
ATOM 775 N N . VAL A 1 97 ? -4.649 10.229 9.592 1.00 97.12 97 VAL A N 1
ATOM 776 C CA . VAL A 1 97 ? -5.622 11.305 9.345 1.00 97.12 97 VAL A CA 1
ATOM 777 C C . VAL A 1 97 ? -6.770 10.842 8.455 1.00 97.12 97 VAL A C 1
ATOM 779 O O . VAL A 1 97 ? -7.880 11.345 8.580 1.00 97.12 97 VAL A O 1
ATOM 782 N N . GLY A 1 98 ? -6.533 9.877 7.567 1.00 94.00 98 GLY A N 1
ATOM 783 C CA . GLY A 1 98 ? -7.577 9.300 6.725 1.00 94.00 98 GLY A CA 1
ATOM 784 C C . GLY A 1 98 ? -7.089 8.948 5.333 1.00 94.00 98 GLY A C 1
ATOM 785 O O . GLY A 1 98 ? -5.954 8.508 5.152 1.00 94.00 98 GLY A O 1
ATOM 786 N N . TRP A 1 99 ? -7.969 9.128 4.351 1.00 93.69 99 TRP A N 1
ATOM 787 C CA . TRP A 1 99 ? -7.714 8.763 2.964 1.00 93.69 99 TRP A CA 1
ATOM 788 C C . TRP A 1 99 ? -8.094 9.898 2.036 1.00 93.69 99 TRP A C 1
ATOM 790 O O . TRP A 1 99 ? -9.181 10.460 2.140 1.00 93.69 99 TRP A O 1
ATOM 800 N N . GLU A 1 100 ? -7.220 10.174 1.083 1.00 92.56 100 GLU A N 1
ATOM 801 C CA . GLU A 1 100 ? -7.492 11.098 -0.004 1.00 92.56 100 GLU A CA 1
ATOM 802 C C . GLU A 1 100 ? -7.744 10.311 -1.289 1.00 92.56 100 GLU A C 1
ATOM 804 O O . GLU A 1 100 ? -6.972 9.415 -1.650 1.00 92.56 100 GLU A O 1
ATOM 809 N N . SER A 1 101 ? -8.839 10.628 -1.980 1.00 87.69 101 SER A N 1
ATOM 810 C CA . SER A 1 101 ? -9.086 10.103 -3.319 1.00 87.69 101 SER A CA 1
ATOM 811 C C . SER A 1 101 ? -8.200 10.824 -4.327 1.00 87.69 101 SER A C 1
ATOM 813 O O . SER A 1 101 ? -8.214 12.052 -4.383 1.00 87.69 101 SER A O 1
ATOM 815 N N . TYR A 1 102 ? -7.503 10.082 -5.178 1.00 85.50 102 TYR A N 1
ATOM 816 C CA . TYR A 1 102 ? -6.738 10.656 -6.278 1.00 85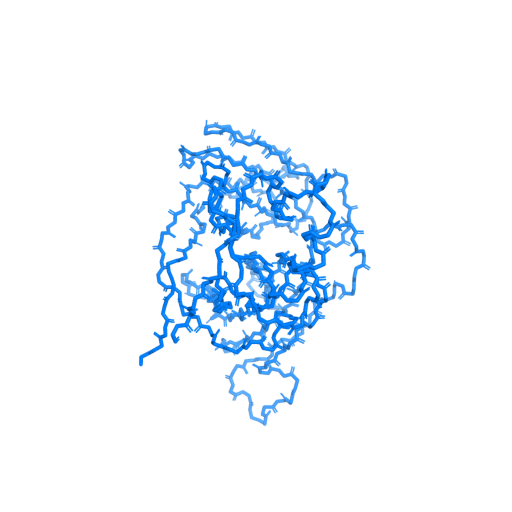.50 102 TYR A CA 1
ATOM 817 C C . TYR A 1 102 ? -6.896 9.829 -7.553 1.00 85.50 102 TYR A C 1
ATOM 819 O O . TYR A 1 102 ? -7.187 8.630 -7.518 1.00 85.50 102 TYR A O 1
ATOM 827 N N . SER A 1 103 ? -6.703 10.484 -8.696 1.00 84.50 103 SER A N 1
ATOM 828 C CA . SER A 1 103 ? -6.638 9.812 -9.993 1.00 84.50 103 SER A CA 1
ATOM 829 C C . SER A 1 103 ? -5.228 9.280 -10.206 1.00 84.50 103 SER A C 1
ATOM 831 O O . SER A 1 103 ? -4.294 10.055 -10.406 1.00 84.50 103 SER A O 1
ATOM 833 N N . ALA A 1 104 ? -5.067 7.959 -10.157 1.00 81.31 104 ALA A N 1
ATOM 834 C CA . ALA A 1 104 ? -3.789 7.323 -10.446 1.00 81.31 104 ALA A CA 1
ATOM 835 C C . ALA A 1 104 ? -3.747 6.844 -11.902 1.00 81.31 104 ALA A C 1
ATOM 837 O O . ALA A 1 104 ? -4.751 6.307 -12.388 1.00 81.31 104 ALA A O 1
ATOM 838 N N . PRO A 1 105 ? -2.597 6.961 -12.587 1.00 81.25 105 PRO A N 1
ATOM 839 C CA . PRO A 1 105 ? -2.401 6.266 -13.850 1.00 81.25 105 PRO A CA 1
ATOM 840 C C . PRO A 1 105 ? -2.501 4.752 -13.628 1.00 81.25 105 PRO A C 1
ATOM 842 O O . PRO A 1 105 ? -2.021 4.221 -12.620 1.00 81.25 105 PRO A O 1
ATOM 845 N N . CYS A 1 106 ? -3.121 4.061 -14.578 1.00 79.50 106 CYS A N 1
ATOM 846 C CA . CYS A 1 106 ? -3.139 2.604 -14.630 1.00 79.50 106 CYS A CA 1
ATOM 847 C C . CYS A 1 106 ? -2.358 2.124 -15.850 1.00 79.50 106 CYS A C 1
ATOM 849 O O . CYS A 1 106 ? -2.453 2.715 -16.925 1.00 79.50 106 CYS A O 1
ATOM 851 N N . GLN A 1 107 ? -1.600 1.042 -15.691 1.00 76.19 107 GLN A N 1
ATOM 852 C CA . GLN A 1 107 ? -0.921 0.392 -16.813 1.00 76.19 107 GLN A CA 1
ATOM 853 C C . GLN A 1 107 ? -1.718 -0.826 -17.278 1.00 76.19 107 GLN A C 1
ATOM 855 O O . GLN A 1 107 ? -2.169 -1.625 -16.457 1.00 76.19 107 GLN A O 1
ATOM 860 N N . SER A 1 108 ? -1.897 -0.955 -18.594 1.00 62.59 108 SER A N 1
ATOM 861 C CA . SER A 1 108 ? -2.632 -2.050 -19.238 1.00 62.59 108 SER A CA 1
ATOM 862 C C . SER A 1 108 ? -1.832 -3.344 -19.356 1.00 62.59 108 SER A C 1
ATOM 864 O O . SER A 1 108 ? -2.382 -4.322 -19.841 1.00 62.59 108 SER A O 1
ATOM 866 N N . ASP A 1 109 ? -0.553 -3.328 -18.978 1.00 66.56 109 ASP A N 1
ATOM 867 C CA . ASP A 1 109 ? 0.376 -4.442 -19.142 1.00 66.56 109 ASP A CA 1
ATOM 868 C C . ASP A 1 109 ? -0.039 -5.623 -18.239 1.00 66.56 109 ASP A C 1
ATOM 870 O O . ASP A 1 109 ? 0.102 -5.530 -17.013 1.00 66.56 109 ASP A O 1
ATOM 874 N N . PRO A 1 110 ? -0.617 -6.694 -18.814 1.00 53.47 110 PRO A N 1
ATOM 875 C CA . PRO A 1 110 ? -1.268 -7.756 -18.060 1.00 53.47 110 PRO A CA 1
ATOM 876 C C . PRO A 1 110 ? -0.282 -8.825 -17.564 1.00 53.47 110 PRO A C 1
ATOM 878 O O . PRO A 1 110 ? -0.674 -9.676 -16.771 1.00 53.47 110 PRO A O 1
ATOM 881 N N . ASP A 1 111 ? 0.991 -8.785 -17.974 1.00 59.47 111 ASP A N 1
ATOM 882 C CA . ASP A 1 111 ? 1.935 -9.896 -17.769 1.00 59.47 111 ASP A CA 1
ATOM 883 C C . ASP A 1 111 ? 2.811 -9.761 -16.506 1.00 59.47 111 ASP A C 1
ATOM 885 O O . ASP A 1 111 ? 3.979 -10.159 -16.432 1.00 59.47 111 ASP A O 1
ATOM 889 N N . MET A 1 112 ? 2.249 -9.148 -15.468 1.00 61.75 112 MET A N 1
ATOM 890 C CA . MET A 1 112 ? 3.028 -8.615 -14.358 1.00 61.75 112 MET A CA 1
ATOM 891 C C . MET A 1 112 ? 2.787 -9.424 -13.090 1.00 61.75 112 MET A C 1
ATOM 893 O O . MET A 1 112 ? 2.241 -8.929 -12.107 1.00 61.75 112 MET A O 1
ATOM 897 N N . GLY A 1 113 ? 3.249 -10.677 -13.086 1.00 74.88 113 GLY A N 1
ATOM 898 C CA . GLY A 1 113 ? 3.355 -11.513 -11.880 1.00 74.88 113 GLY A CA 1
ATOM 899 C C . GLY A 1 113 ? 4.385 -10.991 -10.863 1.00 74.88 113 GLY A C 1
ATOM 900 O O . GLY A 1 113 ? 5.132 -11.780 -10.289 1.00 74.88 113 GLY A O 1
ATOM 901 N N . GLY A 1 114 ? 4.506 -9.670 -10.701 1.00 82.56 114 GLY A N 1
ATOM 902 C CA . GLY A 1 114 ? 5.508 -8.995 -9.888 1.00 82.56 114 GLY A CA 1
ATOM 903 C C . GLY A 1 114 ? 5.261 -7.499 -9.688 1.00 82.56 114 GLY A C 1
ATOM 904 O O . GLY A 1 114 ? 4.316 -6.938 -10.235 1.00 82.56 114 GLY A O 1
ATOM 905 N N . ILE A 1 115 ? 6.122 -6.847 -8.906 1.00 86.38 115 ILE A N 1
ATOM 906 C CA . ILE A 1 115 ? 6.154 -5.384 -8.743 1.00 86.38 115 ILE A CA 1
ATOM 907 C C . ILE A 1 115 ? 7.315 -4.826 -9.559 1.00 86.38 115 ILE A C 1
ATOM 909 O O . ILE A 1 115 ? 8.432 -5.329 -9.457 1.00 86.38 115 ILE A O 1
ATOM 913 N N . ARG A 1 116 ? 7.066 -3.779 -10.351 1.00 88.06 116 ARG A N 1
ATOM 914 C CA . ARG A 1 116 ? 8.138 -2.993 -10.977 1.00 88.06 116 ARG A CA 1
ATOM 915 C C . ARG A 1 116 ? 8.573 -1.876 -10.053 1.00 88.06 116 ARG A C 1
ATOM 917 O O . ARG A 1 116 ? 7.728 -1.163 -9.514 1.00 88.06 116 ARG A O 1
ATOM 924 N N . MET A 1 117 ? 9.877 -1.683 -9.924 1.00 89.81 117 MET A N 1
ATOM 925 C CA . MET A 1 117 ? 10.440 -0.523 -9.243 1.00 89.81 117 MET A CA 1
ATOM 926 C C . MET A 1 117 ? 11.326 0.262 -10.192 1.00 89.81 117 MET A C 1
ATOM 928 O O . MET A 1 117 ? 12.144 -0.306 -10.918 1.00 89.81 117 MET A O 1
ATOM 932 N N . LYS A 1 118 ? 11.172 1.584 -10.154 1.00 90.44 118 LYS A N 1
ATOM 933 C CA . LYS A 1 118 ? 11.910 2.501 -11.014 1.00 90.44 118 LYS A CA 1
ATOM 934 C C . LYS A 1 118 ? 12.335 3.736 -10.239 1.00 90.44 118 LYS A C 1
ATOM 936 O O . LYS A 1 118 ? 11.562 4.298 -9.466 1.00 90.44 118 LYS A O 1
ATOM 941 N N . ASN A 1 119 ? 13.567 4.171 -10.461 1.00 91.00 119 ASN A N 1
ATOM 942 C CA . ASN A 1 119 ? 14.085 5.417 -9.918 1.00 91.00 119 ASN A CA 1
ATOM 943 C C . ASN A 1 119 ? 14.055 6.488 -11.015 1.00 91.00 119 ASN A C 1
ATOM 945 O O . ASN A 1 119 ? 14.770 6.383 -12.006 1.00 91.00 119 ASN A O 1
ATOM 949 N N . ILE A 1 120 ? 13.194 7.493 -10.854 1.00 90.56 120 ILE A N 1
ATOM 950 C CA . ILE A 1 120 ? 13.082 8.647 -11.762 1.00 90.56 120 ILE A CA 1
ATOM 951 C C . ILE A 1 120 ? 13.917 9.833 -11.256 1.00 90.56 120 ILE A C 1
ATOM 953 O O . ILE A 1 120 ? 14.069 10.825 -11.961 1.00 90.56 120 ILE A O 1
ATOM 957 N N . SER A 1 121 ? 14.447 9.751 -10.035 1.00 89.69 121 SER A N 1
ATOM 958 C CA . SER A 1 121 ? 15.239 10.823 -9.440 1.00 89.69 121 SER A CA 1
ATOM 959 C C . SER A 1 121 ? 16.653 10.903 -10.027 1.00 89.69 121 SER A C 1
ATOM 961 O O . SER A 1 121 ? 17.098 10.015 -10.755 1.00 89.69 121 SER A O 1
ATOM 963 N N . GLU A 1 122 ? 17.364 11.970 -9.664 1.00 87.56 122 GLU A N 1
ATOM 964 C CA . GLU A 1 122 ? 18.752 12.238 -10.065 1.00 87.56 122 GLU A CA 1
ATOM 965 C C . GLU A 1 122 ? 19.793 11.547 -9.166 1.00 87.56 122 GLU A C 1
ATOM 967 O O . GLU A 1 122 ? 20.988 11.601 -9.449 1.00 87.56 122 GLU A O 1
ATOM 972 N N . VAL A 1 123 ? 19.364 10.884 -8.086 1.00 87.19 123 VAL A N 1
ATOM 973 C CA . VAL A 1 123 ? 20.256 10.241 -7.109 1.00 87.19 123 VAL A CA 1
ATOM 974 C C . VAL A 1 123 ? 20.023 8.740 -7.053 1.00 87.19 123 VAL A C 1
ATOM 976 O O . VAL A 1 123 ? 18.899 8.272 -7.225 1.00 87.19 123 VAL A O 1
ATOM 979 N N . SER A 1 124 ? 21.081 7.965 -6.818 1.00 88.75 124 SER A N 1
ATOM 980 C CA . SER A 1 124 ? 20.937 6.528 -6.584 1.00 88.75 124 SER A CA 1
ATOM 981 C C . SER A 1 124 ? 20.161 6.281 -5.295 1.00 88.75 124 SER A C 1
ATOM 983 O O . SER A 1 124 ? 20.381 6.948 -4.281 1.00 88.75 124 SER A O 1
ATOM 985 N N . VAL A 1 125 ? 19.288 5.282 -5.323 1.00 90.44 125 VAL A N 1
ATOM 986 C CA . VAL A 1 125 ? 18.523 4.845 -4.153 1.00 90.44 125 VAL A CA 1
ATOM 987 C C . VAL A 1 125 ? 18.617 3.345 -4.007 1.00 90.44 125 VAL A C 1
ATOM 989 O O . VAL A 1 125 ? 18.767 2.628 -4.989 1.00 90.44 125 VAL A O 1
ATOM 992 N N . ASP A 1 126 ? 18.489 2.869 -2.783 1.00 89.94 126 ASP A N 1
ATOM 993 C CA . ASP A 1 126 ? 18.252 1.459 -2.540 1.00 89.94 126 ASP A CA 1
ATOM 994 C C . ASP A 1 126 ? 16.746 1.212 -2.524 1.00 89.94 126 ASP A C 1
ATOM 996 O O . ASP A 1 126 ? 15.986 1.966 -1.917 1.00 89.94 126 ASP A O 1
ATOM 1000 N N . ALA A 1 127 ? 16.321 0.144 -3.177 1.00 89.25 127 ALA A N 1
ATOM 1001 C CA . ALA A 1 127 ? 14.952 -0.320 -3.244 1.00 89.25 127 ALA A 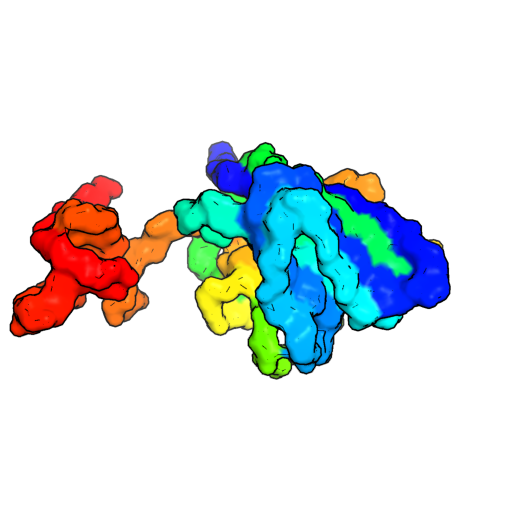CA 1
ATOM 1002 C C . ALA A 1 127 ? 14.807 -1.687 -2.577 1.00 89.25 127 ALA A C 1
ATOM 1004 O O . ALA A 1 127 ? 15.773 -2.436 -2.419 1.00 89.25 127 ALA A O 1
ATOM 1005 N N . PHE A 1 128 ? 13.585 -1.988 -2.157 1.00 86.69 128 PHE A N 1
ATOM 1006 C CA . PHE A 1 128 ? 13.249 -3.197 -1.425 1.00 86.69 128 PHE A CA 1
ATOM 1007 C C . PHE A 1 128 ? 11.791 -3.585 -1.670 1.00 86.69 128 PHE A C 1
ATOM 1009 O O . PHE A 1 128 ? 10.915 -2.717 -1.671 1.00 86.69 128 PHE A O 1
ATOM 1016 N N . VAL A 1 129 ? 11.531 -4.885 -1.832 1.00 85.94 129 VAL A N 1
ATOM 1017 C CA . VAL A 1 129 ? 10.179 -5.451 -1.945 1.00 85.94 129 VAL A CA 1
ATOM 1018 C C . VAL A 1 129 ? 10.033 -6.635 -0.993 1.00 85.94 129 VAL A C 1
ATOM 1020 O O . VAL A 1 129 ? 10.811 -7.579 -1.089 1.00 85.94 129 VAL A O 1
ATOM 1023 N N . SER A 1 130 ? 9.015 -6.631 -0.126 1.00 81.31 130 SER A N 1
ATOM 1024 C CA . SER A 1 130 ? 8.720 -7.763 0.774 1.00 81.31 130 SER A CA 1
ATOM 1025 C C . SER A 1 130 ? 7.225 -8.077 0.851 1.00 81.31 130 SER A C 1
ATOM 1027 O O . SER A 1 130 ? 6.380 -7.187 0.727 1.00 81.31 130 SER A O 1
ATOM 1029 N N . THR A 1 131 ? 6.899 -9.359 1.041 1.00 72.50 131 THR A N 1
ATOM 1030 C CA . THR A 1 131 ? 5.527 -9.896 1.038 1.00 72.50 131 THR A CA 1
ATOM 1031 C C . THR A 1 131 ? 4.730 -9.593 2.297 1.00 72.50 131 THR A C 1
ATOM 1033 O O . THR A 1 131 ? 3.513 -9.638 2.219 1.00 72.50 131 THR A O 1
ATOM 1036 N N . TYR A 1 132 ? 5.367 -9.219 3.412 1.00 65.81 132 TYR A N 1
ATOM 1037 C CA . TYR A 1 132 ? 4.715 -9.103 4.723 1.00 65.81 132 TYR A CA 1
ATOM 1038 C C . TYR A 1 132 ? 3.933 -10.378 5.106 1.00 65.81 132 TYR A C 1
ATOM 1040 O O . TYR A 1 132 ? 2.796 -10.599 4.704 1.00 65.81 132 TYR A O 1
ATOM 1048 N N . GLY A 1 133 ? 4.556 -11.221 5.930 1.00 46.88 133 GLY A N 1
ATOM 1049 C CA . GLY A 1 133 ? 3.902 -12.394 6.509 1.00 46.88 133 GLY A CA 1
ATOM 1050 C C . GLY A 1 133 ? 4.790 -13.626 6.501 1.00 46.88 133 GLY A C 1
ATOM 1051 O O . GLY A 1 133 ? 4.593 -14.511 5.680 1.00 46.88 133 GLY A O 1
ATOM 1052 N N . GLY A 1 134 ? 5.761 -13.697 7.416 1.00 41.78 134 GLY A N 1
ATOM 1053 C CA . GLY A 1 134 ? 6.378 -14.963 7.845 1.00 41.78 134 GLY A CA 1
ATOM 1054 C C . GLY A 1 134 ? 7.154 -15.790 6.808 1.00 41.78 134 GLY A C 1
ATOM 1055 O O . GLY A 1 134 ? 7.817 -16.751 7.187 1.00 41.78 134 GLY A O 1
ATOM 1056 N N . SER A 1 135 ? 7.117 -15.451 5.520 1.00 44.09 135 SER A N 1
ATOM 1057 C CA . SER A 1 135 ? 7.819 -16.168 4.464 1.00 44.09 135 SER A CA 1
ATOM 1058 C C . SER A 1 135 ? 9.203 -15.550 4.309 1.00 44.09 135 SER A C 1
ATOM 1060 O O . SER A 1 135 ? 9.339 -14.550 3.606 1.00 44.09 135 SER A O 1
ATOM 1062 N N . GLY A 1 136 ? 10.215 -16.087 4.991 1.00 42.81 136 GLY A N 1
ATOM 1063 C CA . GLY A 1 136 ? 11.606 -15.654 4.827 1.00 42.81 136 GLY A CA 1
ATOM 1064 C C . GLY A 1 136 ? 12.036 -15.689 3.355 1.00 42.81 136 GLY A C 1
ATOM 1065 O O . GLY A 1 136 ? 12.420 -16.738 2.847 1.00 42.81 136 GLY A O 1
ATOM 1066 N N . GLY A 1 137 ? 11.919 -14.551 2.670 1.00 43.72 137 GLY A N 1
ATOM 1067 C CA . GLY A 1 137 ? 12.352 -14.344 1.293 1.00 43.72 137 GLY A CA 1
ATOM 1068 C C . GLY A 1 137 ? 13.698 -13.624 1.238 1.00 43.72 137 GLY A C 1
ATOM 1069 O O . GLY A 1 137 ? 14.178 -13.115 2.251 1.00 43.72 137 GLY A O 1
ATOM 1070 N N . ASP A 1 138 ? 14.302 -13.575 0.045 1.00 54.19 138 ASP A N 1
ATOM 1071 C CA . ASP A 1 138 ? 15.533 -12.824 -0.255 1.00 54.19 138 ASP A CA 1
ATOM 1072 C C . ASP A 1 138 ? 15.280 -11.303 -0.237 1.00 54.19 138 ASP A C 1
ATOM 1074 O O . ASP A 1 138 ? 15.328 -10.600 -1.246 1.00 54.19 138 ASP A O 1
ATOM 1078 N N . ASP A 1 139 ? 14.983 -10.806 0.957 1.00 64.81 139 ASP A N 1
ATOM 1079 C CA . ASP A 1 139 ? 14.598 -9.445 1.306 1.00 64.81 139 ASP A CA 1
ATOM 1080 C C . ASP A 1 139 ? 15.869 -8.578 1.462 1.00 64.81 139 ASP A C 1
ATOM 1082 O O . ASP A 1 139 ? 16.214 -8.085 2.538 1.00 64.81 139 ASP A O 1
ATOM 1086 N N . LYS A 1 140 ? 16.635 -8.431 0.375 1.00 75.44 140 LYS A N 1
ATOM 1087 C CA . LYS A 1 140 ? 17.833 -7.578 0.339 1.00 75.44 140 LYS A CA 1
ATOM 1088 C C . LYS A 1 140 ? 17.533 -6.262 -0.363 1.00 75.44 140 LYS A C 1
ATOM 1090 O O . LYS A 1 140 ? 16.867 -6.229 -1.394 1.00 75.44 140 LYS A O 1
ATOM 1095 N N . TRP A 1 141 ? 18.072 -5.179 0.189 1.00 84.19 141 TRP A N 1
ATOM 1096 C CA . TRP A 1 141 ? 18.109 -3.892 -0.496 1.00 84.19 141 TRP A CA 1
ATOM 1097 C C . TRP A 1 141 ? 18.950 -4.013 -1.769 1.00 84.19 141 TRP A C 1
ATOM 1099 O O . TRP A 1 141 ? 20.029 -4.608 -1.744 1.00 84.19 141 TRP A O 1
ATOM 1109 N N . PHE A 1 142 ? 18.465 -3.446 -2.868 1.00 85.38 142 PHE A N 1
ATOM 1110 C CA . PHE A 1 142 ? 19.164 -3.422 -4.149 1.00 85.38 142 PHE A CA 1
ATOM 1111 C C . PHE A 1 142 ? 19.228 -2.000 -4.696 1.00 85.38 142 PHE A C 1
ATOM 1113 O O . PHE A 1 142 ? 18.299 -1.217 -4.528 1.00 85.38 142 PHE A O 1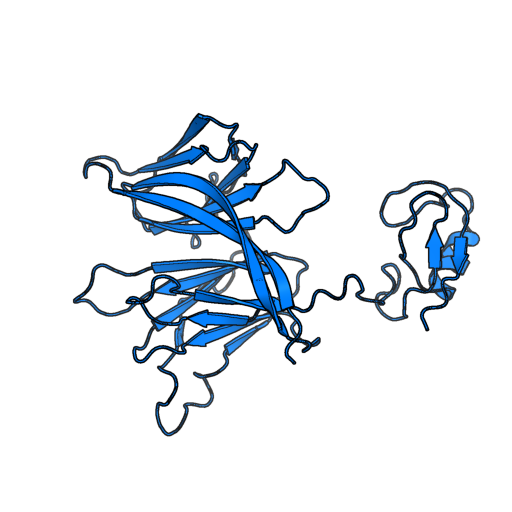
ATOM 1120 N N . ASN A 1 143 ? 20.329 -1.657 -5.358 1.00 88.38 143 ASN A N 1
ATOM 1121 C CA . ASN A 1 143 ? 20.535 -0.302 -5.847 1.00 88.38 143 ASN A CA 1
ATOM 1122 C C . ASN A 1 143 ? 19.773 -0.046 -7.158 1.00 88.38 143 ASN A C 1
ATOM 1124 O O . ASN A 1 143 ? 19.830 -0.846 -8.091 1.00 88.38 143 ASN A O 1
ATOM 1128 N N . LEU A 1 144 ? 19.103 1.100 -7.238 1.00 87.62 144 LEU A N 1
ATOM 1129 C CA . LEU A 1 144 ? 18.491 1.661 -8.434 1.00 87.62 144 LEU A CA 1
ATOM 1130 C C . LEU A 1 144 ? 19.197 2.968 -8.797 1.00 87.62 144 LEU A C 1
ATOM 1132 O O . LEU A 1 144 ? 19.104 3.967 -8.075 1.00 87.62 144 LEU A O 1
ATOM 1136 N N . SER A 1 145 ? 19.873 2.976 -9.942 1.00 87.38 145 SER A N 1
ATOM 1137 C CA . SER A 1 145 ? 20.549 4.171 -10.450 1.00 87.38 145 SER A CA 1
ATOM 1138 C C . SER A 1 145 ? 19.561 5.243 -10.937 1.00 87.38 145 SER A C 1
ATOM 1140 O O . SER A 1 145 ? 18.421 4.912 -11.270 1.00 87.38 145 SER A O 1
ATOM 1142 N N . PRO A 1 146 ? 19.988 6.518 -11.001 1.00 87.12 146 PRO A N 1
ATOM 1143 C CA . PRO A 1 146 ? 19.193 7.614 -11.546 1.00 87.12 146 PRO A CA 1
ATOM 1144 C C . PRO A 1 146 ? 18.723 7.369 -12.980 1.00 87.12 146 PRO A C 1
ATOM 1146 O O . PRO A 1 146 ? 19.470 6.818 -13.803 1.00 87.12 146 PRO A O 1
ATOM 1149 N N . ALA A 1 147 ? 17.535 7.880 -13.310 1.00 77.44 147 ALA A N 1
ATOM 1150 C CA . ALA A 1 147 ? 17.077 7.945 -14.692 1.00 77.44 147 ALA A CA 1
ATOM 1151 C C . ALA A 1 147 ? 17.999 8.879 -15.497 1.00 77.44 147 ALA A C 1
ATOM 1153 O O . ALA A 1 147 ? 18.143 10.050 -15.167 1.00 77.44 147 ALA A O 1
ATOM 1154 N N . GLY A 1 148 ? 18.626 8.365 -16.560 1.00 70.56 148 GLY A N 1
ATOM 1155 C CA . GLY A 1 148 ? 19.483 9.161 -17.452 1.00 70.56 148 GLY A CA 1
ATOM 1156 C C . GLY A 1 148 ? 20.990 8.934 -17.308 1.00 70.56 148 GLY A C 1
ATOM 1157 O O . GLY A 1 148 ? 21.763 9.597 -17.994 1.00 70.56 148 GLY A O 1
ATOM 1158 N N . THR A 1 149 ? 21.431 7.978 -16.487 1.00 66.88 149 THR A N 1
ATOM 1159 C CA . THR A 1 149 ? 22.821 7.499 -16.546 1.00 66.88 149 THR A CA 1
ATOM 1160 C C . THR A 1 149 ? 23.077 6.826 -17.904 1.00 66.88 149 THR A C 1
ATOM 1162 O O . THR A 1 149 ? 22.378 5.886 -18.275 1.00 66.88 149 THR A O 1
ATOM 1165 N N . ILE A 1 150 ? 24.033 7.351 -18.686 1.00 64.06 150 ILE A N 1
ATOM 1166 C CA . ILE A 1 150 ? 24.438 6.811 -19.996 1.00 64.06 150 ILE A CA 1
ATOM 1167 C C . ILE A 1 150 ? 25.782 6.075 -19.840 1.00 64.06 150 ILE A C 1
ATOM 1169 O O . ILE A 1 150 ? 26.723 6.673 -19.316 1.00 64.06 150 ILE A O 1
ATOM 1173 N N . PRO A 1 151 ? 25.917 4.832 -20.342 1.00 60.53 151 PRO A N 1
ATOM 1174 C CA . PRO A 1 151 ? 24.849 4.005 -20.901 1.00 60.53 151 PRO A CA 1
ATOM 1175 C C . PRO A 1 151 ? 23.896 3.535 -19.790 1.00 60.53 151 PRO A C 1
ATOM 1177 O O . PRO A 1 151 ? 24.354 3.294 -18.670 1.00 60.53 151 PRO A O 1
ATOM 1180 N N . PRO A 1 152 ? 22.588 3.388 -20.073 1.00 55.34 152 PRO A N 1
ATOM 1181 C CA . PRO A 1 152 ? 21.675 2.808 -19.101 1.00 55.34 152 PRO A CA 1
ATOM 1182 C C . PRO A 1 152 ? 22.192 1.411 -18.777 1.00 55.34 152 PRO A C 1
ATOM 1184 O O . PRO A 1 152 ? 22.277 0.561 -19.667 1.00 55.34 152 PRO A O 1
ATOM 1187 N N . SER A 1 153 ? 22.593 1.177 -17.525 1.00 52.19 153 SER A N 1
ATOM 1188 C CA . SER A 1 153 ? 22.924 -0.182 -17.113 1.00 52.19 153 SER A CA 1
ATOM 1189 C C . SER A 1 153 ? 21.673 -1.038 -17.363 1.00 52.19 153 SER A C 1
ATOM 1191 O O . SER A 1 153 ? 20.581 -0.647 -16.936 1.00 52.19 153 SER A O 1
ATOM 1193 N N . PRO A 1 154 ? 21.784 -2.188 -18.054 1.00 54.22 154 PRO A N 1
ATOM 1194 C CA . PRO A 1 154 ? 20.639 -3.046 -18.372 1.00 54.22 154 PRO A CA 1
ATOM 1195 C C . PRO A 1 154 ? 19.831 -3.486 -17.136 1.00 54.22 154 PRO A C 1
ATOM 1197 O O . PRO A 1 154 ? 18.726 -3.996 -17.271 1.00 54.22 154 PRO A O 1
ATOM 1200 N N . SER A 1 155 ? 20.383 -3.289 -15.936 1.00 50.88 155 SER A N 1
ATOM 1201 C CA . SER A 1 155 ? 19.832 -3.666 -14.639 1.00 50.88 155 SER A CA 1
ATOM 1202 C C . SER A 1 155 ? 19.181 -2.536 -13.827 1.00 50.88 155 SER A C 1
ATOM 1204 O O . SER A 1 155 ? 18.780 -2.802 -12.699 1.00 50.88 155 SER A O 1
ATOM 1206 N N . THR A 1 156 ? 19.091 -1.282 -14.296 1.00 54.41 156 THR A N 1
ATOM 1207 C CA . THR A 1 156 ? 18.756 -0.152 -13.387 1.00 54.41 156 THR A CA 1
ATOM 1208 C C . THR A 1 156 ? 17.499 0.651 -13.699 1.00 54.41 156 THR A C 1
ATOM 1210 O O . THR A 1 156 ? 17.049 1.386 -12.821 1.00 54.41 156 THR A O 1
ATOM 1213 N N . VAL A 1 157 ? 16.882 0.511 -14.877 1.00 55.44 157 VAL A N 1
ATOM 1214 C CA . VAL A 1 157 ? 15.768 1.404 -15.272 1.00 55.44 157 VAL A CA 1
ATOM 1215 C C . VAL A 1 157 ? 14.377 0.773 -15.103 1.00 55.44 157 VAL A C 1
ATOM 1217 O O . VAL A 1 157 ? 13.393 1.501 -14.982 1.00 55.44 157 VAL A O 1
ATOM 1220 N N . ASP A 1 158 ? 14.279 -0.557 -15.047 1.00 66.38 158 ASP A N 1
ATOM 1221 C CA . ASP A 1 158 ? 13.013 -1.265 -14.816 1.00 66.38 158 ASP A CA 1
ATOM 1222 C C . ASP A 1 158 ? 13.272 -2.636 -14.175 1.00 66.38 158 ASP A C 1
ATOM 1224 O O . ASP A 1 158 ? 13.484 -3.639 -14.859 1.00 66.38 158 ASP A O 1
ATOM 1228 N N . ASN A 1 159 ? 13.328 -2.675 -12.842 1.00 74.88 159 ASN A N 1
ATOM 1229 C CA . ASN A 1 159 ? 13.505 -3.933 -12.125 1.00 74.88 159 ASN A CA 1
ATOM 1230 C C . ASN A 1 159 ? 12.144 -4.559 -11.847 1.00 74.88 159 ASN A C 1
ATOM 1232 O O . ASN A 1 159 ? 11.372 -4.064 -11.021 1.00 74.88 159 ASN A O 1
ATOM 1236 N N . LEU A 1 160 ? 11.868 -5.667 -12.536 1.00 79.19 160 LEU A N 1
ATOM 1237 C CA . LEU A 1 160 ? 10.687 -6.485 -12.311 1.00 79.19 160 LEU A CA 1
ATOM 1238 C C . LEU A 1 160 ? 10.958 -7.528 -11.225 1.00 79.19 160 LEU A C 1
ATOM 1240 O O . LEU A 1 160 ? 11.655 -8.518 -11.443 1.00 79.19 160 LEU A O 1
ATOM 1244 N N . TRP A 1 161 ? 10.322 -7.349 -10.074 1.00 76.69 161 TRP A N 1
ATOM 1245 C CA . TRP A 1 161 ? 10.352 -8.307 -8.981 1.00 76.69 161 TRP A CA 1
ATOM 1246 C C . TRP A 1 161 ? 9.197 -9.301 -9.099 1.00 76.69 161 TRP A C 1
ATOM 1248 O O . TRP A 1 161 ? 8.090 -9.034 -8.628 1.00 76.69 161 TRP A O 1
ATOM 1258 N N . ARG A 1 162 ? 9.428 -10.446 -9.756 1.00 74.00 162 ARG A N 1
ATOM 1259 C CA . ARG A 1 162 ? 8.404 -11.495 -9.913 1.00 74.00 162 ARG A CA 1
ATOM 1260 C C . ARG A 1 162 ? 8.196 -12.255 -8.601 1.00 74.00 162 ARG A C 1
ATOM 1262 O O . ARG A 1 162 ? 9.132 -12.843 -8.069 1.00 74.00 162 ARG A O 1
ATOM 1269 N N . ARG A 1 163 ? 6.953 -12.321 -8.120 1.00 68.06 163 ARG A N 1
ATOM 1270 C CA . ARG A 1 163 ? 6.531 -13.223 -7.038 1.00 68.06 163 ARG A CA 1
ATOM 1271 C C . ARG A 1 163 ? 5.163 -13.809 -7.377 1.00 68.06 163 ARG A C 1
ATOM 1273 O O . ARG A 1 163 ? 4.244 -13.092 -7.759 1.00 68.06 163 ARG A O 1
ATOM 1280 N N . ARG A 1 164 ? 5.028 -15.130 -7.230 1.00 61.78 164 ARG A N 1
ATOM 1281 C CA . ARG A 1 164 ? 3.740 -15.821 -7.369 1.00 61.78 164 ARG A CA 1
ATOM 1282 C C . ARG A 1 164 ? 2.938 -15.611 -6.088 1.00 61.78 164 ARG A C 1
ATOM 1284 O O . ARG A 1 164 ? 3.397 -16.011 -5.027 1.00 61.78 164 ARG A O 1
ATOM 1291 N N . GLY A 1 165 ? 1.756 -15.019 -6.194 1.00 60.88 165 GLY A N 1
ATOM 1292 C CA . GLY A 1 165 ? 0.826 -14.909 -5.074 1.00 60.88 165 GLY A CA 1
ATOM 1293 C C . GLY A 1 165 ? -0.197 -13.790 -5.277 1.00 60.88 165 GLY A C 1
ATOM 1294 O O . GLY A 1 165 ? 0.125 -12.786 -5.911 1.00 60.88 165 GLY A O 1
ATOM 1295 N N . PRO A 1 166 ? -1.423 -13.932 -4.751 1.00 55.38 166 PRO A N 1
ATOM 1296 C CA . PRO A 1 166 ? -2.486 -12.926 -4.846 1.00 55.38 166 PRO A CA 1
ATOM 1297 C C . PRO A 1 166 ? -2.271 -11.708 -3.918 1.00 55.38 166 PRO A C 1
ATOM 1299 O O . PRO A 1 166 ? -3.229 -11.089 -3.457 1.00 55.38 166 PRO A O 1
ATOM 1302 N N . GLU A 1 167 ? -1.025 -11.369 -3.593 1.00 76.69 167 GLU A N 1
ATOM 1303 C CA . GLU A 1 167 ? -0.707 -10.602 -2.390 1.00 76.69 167 GLU A CA 1
ATOM 1304 C C . GLU A 1 167 ? -0.365 -9.135 -2.664 1.00 76.69 167 GLU A C 1
ATOM 1306 O O . GLU A 1 167 ? 0.137 -8.742 -3.718 1.00 76.69 167 GLU A O 1
ATOM 1311 N N . TRP A 1 168 ? -0.677 -8.303 -1.677 1.00 83.31 168 TRP A N 1
ATOM 1312 C CA . TRP A 1 168 ? -0.137 -6.958 -1.562 1.00 83.31 168 TRP A CA 1
ATOM 1313 C C . TRP A 1 168 ? 1.245 -7.044 -0.931 1.00 83.31 168 TRP A C 1
ATOM 1315 O O . TRP A 1 168 ? 1.457 -7.841 -0.023 1.00 83.31 168 TRP A O 1
ATOM 1325 N N . GLN A 1 169 ? 2.171 -6.212 -1.382 1.00 86.06 169 GLN A N 1
ATOM 1326 C CA . GLN A 1 169 ? 3.548 -6.212 -0.908 1.00 86.06 169 GLN A CA 1
ATOM 1327 C C . GLN A 1 169 ? 3.970 -4.790 -0.574 1.00 86.06 169 GLN A C 1
ATOM 1329 O O . GLN A 1 169 ? 3.378 -3.810 -1.035 1.00 86.06 169 GLN A O 1
ATOM 1334 N N . ILE A 1 170 ? 5.011 -4.676 0.238 1.00 87.56 170 ILE A N 1
ATOM 1335 C CA . ILE A 1 170 ? 5.605 -3.387 0.552 1.00 87.56 170 ILE A CA 1
ATOM 1336 C C . ILE A 1 170 ? 6.725 -3.129 -0.444 1.00 87.56 170 ILE A C 1
ATOM 1338 O O . ILE A 1 170 ? 7.627 -3.950 -0.570 1.00 87.56 170 ILE A O 1
ATOM 1342 N N . ALA A 1 171 ? 6.666 -1.988 -1.124 1.00 89.38 171 ALA A N 1
ATOM 1343 C CA . ALA A 1 171 ? 7.741 -1.456 -1.947 1.00 89.38 171 ALA A CA 1
ATOM 1344 C C . ALA A 1 171 ? 8.339 -0.240 -1.232 1.00 89.38 171 ALA A C 1
ATOM 1346 O O . ALA A 1 171 ? 7.632 0.742 -0.992 1.00 89.38 171 ALA A O 1
ATOM 1347 N N . ALA A 1 172 ? 9.619 -0.304 -0.876 1.00 90.50 172 ALA A N 1
ATOM 1348 C CA . ALA A 1 172 ? 10.308 0.727 -0.109 1.00 90.50 172 ALA A CA 1
ATOM 1349 C C . ALA A 1 172 ? 11.557 1.236 -0.831 1.00 90.50 172 ALA A C 1
ATOM 1351 O O . ALA A 1 172 ? 12.222 0.492 -1.545 1.00 90.50 172 ALA A O 1
ATOM 1352 N N . PHE A 1 173 ? 11.883 2.505 -0.605 1.00 90.69 173 PHE A N 1
ATOM 1353 C CA . PHE A 1 173 ? 13.095 3.156 -1.086 1.00 90.69 173 PHE A CA 1
ATOM 1354 C C . PHE A 1 173 ? 13.820 3.815 0.083 1.00 90.69 173 PHE A C 1
ATOM 1356 O O . PHE A 1 173 ? 13.178 4.358 0.989 1.00 90.69 173 PHE A O 1
ATOM 1363 N N . ARG A 1 174 ? 15.151 3.814 0.038 1.00 91.12 174 ARG A N 1
ATOM 1364 C CA . ARG A 1 174 ? 16.000 4.578 0.953 1.00 91.12 174 ARG A CA 1
ATOM 1365 C C . ARG A 1 174 ? 17.147 5.262 0.218 1.00 91.12 174 ARG A C 1
ATOM 1367 O O . ARG A 1 174 ? 17.620 4.771 -0.805 1.00 91.12 174 ARG A O 1
ATOM 1374 N N . THR A 1 175 ? 17.604 6.390 0.748 1.00 86.50 175 THR A N 1
ATOM 1375 C CA . THR A 1 175 ? 18.853 7.014 0.291 1.00 86.50 175 THR A CA 1
ATOM 1376 C C . THR A 1 175 ? 20.055 6.384 0.982 1.00 86.50 175 THR A C 1
ATOM 1378 O O . THR A 1 175 ? 19.977 6.000 2.147 1.00 86.50 175 THR A O 1
ATOM 1381 N N . MET A 1 176 ? 21.163 6.301 0.248 1.00 72.25 176 MET A N 1
ATOM 1382 C CA . MET A 1 176 ? 22.473 5.893 0.764 1.00 72.25 176 MET A CA 1
ATOM 1383 C C . MET A 1 176 ? 23.355 7.095 1.137 1.00 72.25 176 MET A C 1
ATOM 1385 O O . MET A 1 176 ? 24.496 6.911 1.553 1.00 72.25 176 MET A O 1
ATOM 1389 N N . SER A 1 177 ? 22.863 8.331 0.969 1.00 69.69 177 SER A N 1
ATOM 1390 C CA . SER A 1 177 ? 23.630 9.527 1.326 1.00 69.69 177 SER A CA 1
ATOM 1391 C C . SER A 1 177 ? 23.818 9.603 2.840 1.00 69.69 177 SER A C 1
ATOM 1393 O O . SER A 1 177 ? 22.847 9.689 3.582 1.00 69.69 177 SER A O 1
ATOM 1395 N N . ALA A 1 178 ? 25.075 9.617 3.288 1.00 53.62 178 ALA A N 1
ATOM 1396 C CA . ALA A 1 178 ? 25.443 9.799 4.693 1.00 53.62 178 ALA A CA 1
ATOM 1397 C C . ALA A 1 178 ? 25.185 11.229 5.212 1.00 53.62 178 ALA A C 1
ATOM 1399 O O . ALA A 1 178 ? 25.297 11.474 6.411 1.00 53.62 178 ALA A O 1
ATOM 1400 N N . ILE A 1 179 ? 24.900 12.175 4.311 1.00 55.41 179 ILE A N 1
ATOM 1401 C CA . ILE A 1 179 ? 24.831 13.611 4.614 1.00 55.41 179 ILE A CA 1
ATOM 1402 C C . ILE A 1 179 ? 23.415 14.029 5.035 1.00 55.41 179 ILE A C 1
ATOM 1404 O O . ILE A 1 179 ? 23.265 14.913 5.875 1.00 55.41 179 ILE A O 1
ATOM 1408 N N . ASP A 1 180 ? 22.390 13.341 4.532 1.00 51.03 180 ASP A N 1
ATOM 1409 C CA . ASP A 1 180 ? 20.999 13.573 4.909 1.00 51.03 180 ASP A CA 1
ATOM 1410 C C . ASP A 1 180 ? 20.529 12.418 5.791 1.00 51.03 180 ASP A C 1
ATOM 1412 O O . ASP A 1 180 ? 20.763 11.254 5.474 1.00 51.03 180 ASP A O 1
ATOM 1416 N N . SER A 1 181 ? 19.863 12.730 6.907 1.00 58.59 181 SER A N 1
ATOM 1417 C CA . SER A 1 181 ? 19.192 11.743 7.765 1.00 58.59 181 SER A CA 1
ATOM 1418 C C . SER A 1 181 ? 18.517 10.671 6.909 1.00 58.59 181 SER A C 1
ATOM 1420 O O . SER A 1 181 ? 17.715 11.059 6.061 1.00 58.59 181 SER A O 1
ATOM 1422 N N . GLU A 1 182 ? 18.841 9.382 7.108 1.00 68.88 182 GLU A N 1
ATOM 1423 C CA . GLU A 1 182 ? 18.373 8.263 6.272 1.00 68.88 182 GLU A CA 1
ATOM 1424 C C . GLU A 1 182 ? 16.911 8.446 5.835 1.00 68.88 182 GLU A C 1
ATOM 1426 O O . GLU A 1 182 ? 15.967 8.149 6.570 1.00 68.88 182 GLU A O 1
ATOM 1431 N N . GLY A 1 183 ? 16.719 8.973 4.627 1.00 82.38 183 GLY A N 1
ATOM 1432 C CA . GLY A 1 183 ? 15.403 9.150 4.045 1.00 82.38 183 GLY A CA 1
ATOM 1433 C C . GLY A 1 183 ? 14.878 7.780 3.661 1.00 82.38 183 GLY A C 1
ATOM 1434 O O . GLY A 1 183 ? 15.528 7.073 2.891 1.00 82.38 183 GLY A O 1
ATOM 1435 N N . ARG A 1 184 ? 13.714 7.403 4.191 1.00 88.81 184 ARG A N 1
ATOM 1436 C CA . ARG A 1 184 ? 12.990 6.188 3.807 1.00 88.81 184 ARG A CA 1
ATOM 1437 C C . ARG A 1 184 ? 11.566 6.540 3.407 1.00 88.81 184 ARG A C 1
ATOM 1439 O O . ARG A 1 184 ? 10.950 7.437 3.980 1.00 88.81 184 ARG A O 1
ATOM 1446 N N . VAL A 1 185 ? 11.046 5.846 2.405 1.00 89.44 185 VAL A N 1
ATOM 1447 C CA . VAL A 1 185 ? 9.651 5.958 1.974 1.00 89.44 185 VAL A CA 1
ATOM 1448 C C . VAL A 1 185 ? 9.170 4.595 1.503 1.00 89.44 185 VAL A C 1
ATOM 1450 O O . VAL A 1 185 ? 9.955 3.813 0.973 1.00 89.44 185 VAL A O 1
ATOM 1453 N N . ALA A 1 186 ? 7.892 4.292 1.698 1.00 90.50 186 ALA A N 1
ATOM 1454 C CA . ALA A 1 186 ? 7.310 3.049 1.226 1.00 90.50 186 ALA A CA 1
ATOM 1455 C C . ALA A 1 186 ? 5.870 3.230 0.767 1.00 90.50 186 ALA A C 1
ATOM 1457 O O . ALA A 1 186 ? 5.197 4.188 1.137 1.00 90.50 186 ALA A O 1
ATOM 1458 N N . ALA A 1 187 ? 5.414 2.271 -0.026 1.00 89.50 187 ALA A N 1
ATOM 1459 C CA . ALA A 1 187 ? 4.028 2.097 -0.407 1.00 89.50 187 ALA A CA 1
ATOM 1460 C C . ALA A 1 187 ? 3.643 0.625 -0.239 1.00 89.50 187 ALA A C 1
ATOM 1462 O O . ALA A 1 187 ? 4.436 -0.270 -0.534 1.00 89.50 187 ALA A O 1
ATOM 1463 N N . TYR A 1 188 ? 2.414 0.374 0.207 1.00 89.44 188 TYR A N 1
ATOM 1464 C CA . TYR A 1 188 ? 1.826 -0.961 0.176 1.00 89.44 188 TYR A CA 1
ATOM 1465 C C . TYR A 1 188 ? 1.008 -1.088 -1.102 1.00 89.44 188 TYR A C 1
ATOM 1467 O O . TYR A 1 188 ? 0.051 -0.339 -1.296 1.00 89.44 188 TYR A O 1
ATOM 1475 N N . VAL A 1 189 ? 1.421 -1.976 -2.002 1.00 88.31 189 VAL A N 1
ATOM 1476 C CA . VAL A 1 189 ? 0.911 -2.036 -3.376 1.00 88.31 189 VAL A CA 1
ATOM 1477 C C . VAL A 1 189 ? 0.591 -3.478 -3.779 1.00 88.31 189 VAL A C 1
ATOM 1479 O O . VAL A 1 189 ? 1.263 -4.406 -3.337 1.00 88.31 189 VAL A O 1
ATOM 1482 N N . PRO A 1 190 ? -0.430 -3.715 -4.615 1.00 86.62 190 PRO A N 1
ATOM 1483 C CA . PRO A 1 190 ? -0.720 -5.043 -5.134 1.00 86.62 190 PRO A CA 1
ATOM 1484 C C . PRO A 1 190 ? 0.345 -5.472 -6.144 1.00 86.62 190 PRO A C 1
ATOM 1486 O O . PRO A 1 190 ? 0.914 -4.633 -6.853 1.00 86.62 190 PRO A O 1
ATOM 1489 N N . VAL A 1 191 ? 0.551 -6.782 -6.271 1.00 85.19 191 VAL A N 1
ATOM 1490 C CA . VAL A 1 191 ? 1.273 -7.366 -7.411 1.00 85.19 191 VAL A CA 1
ATOM 1491 C C . VAL A 1 191 ? 0.707 -6.825 -8.734 1.00 85.19 191 VAL A C 1
ATOM 1493 O O . VAL A 1 191 ? -0.497 -6.603 -8.873 1.00 85.19 191 VAL A O 1
ATOM 1496 N N . GLY A 1 192 ? 1.601 -6.547 -9.683 1.00 85.31 192 GLY A N 1
ATOM 1497 C CA . GLY A 1 192 ? 1.319 -5.890 -10.959 1.00 85.31 192 GLY A CA 1
ATOM 1498 C C . GLY A 1 192 ? 1.524 -4.370 -10.948 1.00 85.31 192 GLY A C 1
ATOM 1499 O O . GLY A 1 192 ? 1.454 -3.731 -12.001 1.00 85.31 192 GLY A O 1
ATOM 1500 N N . SER A 1 193 ? 1.782 -3.769 -9.782 1.00 88.00 193 SER A N 1
ATOM 1501 C CA . SER A 1 193 ? 2.047 -2.328 -9.672 1.00 88.00 193 SER A CA 1
ATOM 1502 C C . SER A 1 193 ? 3.433 -1.955 -10.195 1.00 88.00 193 SER A C 1
ATOM 1504 O O . SER A 1 193 ? 4.386 -2.724 -10.077 1.00 88.00 193 SER A O 1
ATOM 1506 N N . LEU A 1 194 ? 3.551 -0.740 -10.725 1.00 89.69 194 LEU A N 1
ATOM 1507 C CA . LEU A 1 194 ? 4.820 -0.044 -10.921 1.00 89.69 194 LEU A CA 1
ATOM 1508 C C . LEU A 1 194 ? 4.940 1.047 -9.850 1.00 89.69 194 LEU A C 1
ATOM 1510 O O . LEU A 1 194 ? 4.035 1.862 -9.678 1.00 89.69 194 LEU A O 1
ATOM 1514 N N . VAL A 1 195 ? 6.055 1.060 -9.128 1.00 91.06 195 VAL A N 1
ATOM 1515 C CA . VAL A 1 195 ? 6.365 2.063 -8.109 1.00 91.06 195 VAL A CA 1
ATOM 1516 C C . VAL A 1 195 ? 7.569 2.870 -8.564 1.00 91.06 195 VAL A C 1
ATOM 1518 O O . VAL A 1 195 ? 8.664 2.340 -8.751 1.00 91.06 195 VAL A O 1
ATOM 1521 N N . GLU A 1 196 ? 7.358 4.165 -8.744 1.00 91.81 196 GLU A N 1
ATOM 1522 C CA . GLU A 1 196 ? 8.373 5.100 -9.203 1.00 91.81 196 GLU A CA 1
ATOM 1523 C C . GLU A 1 196 ? 8.786 6.025 -8.060 1.00 91.81 196 GLU A C 1
ATOM 1525 O O . GLU A 1 196 ? 7.952 6.722 -7.478 1.00 91.81 196 GLU A O 1
ATOM 1530 N N . PHE A 1 197 ? 10.080 6.060 -7.756 1.00 91.50 197 PHE A N 1
ATOM 1531 C CA . PHE A 1 197 ? 10.650 7.038 -6.841 1.00 91.50 197 PHE A CA 1
ATOM 1532 C C . PHE A 1 197 ? 10.956 8.340 -7.581 1.00 91.50 197 PHE A C 1
ATOM 1534 O O . PHE A 1 197 ? 11.656 8.328 -8.594 1.00 91.50 197 PHE A O 1
ATOM 1541 N N . LEU A 1 198 ? 10.411 9.456 -7.089 1.00 89.31 198 LEU A N 1
ATOM 1542 C CA . LEU A 1 198 ? 10.480 10.758 -7.761 1.00 89.31 198 LEU A CA 1
ATOM 1543 C C . LEU A 1 198 ? 11.555 11.693 -7.188 1.00 89.31 198 LEU A C 1
ATOM 1545 O O . LEU A 1 198 ? 11.884 12.683 -7.835 1.00 89.31 198 LEU A O 1
ATOM 1549 N N . GLY A 1 199 ? 12.082 11.408 -5.994 1.00 87.38 199 GLY A N 1
ATOM 1550 C CA . GLY A 1 199 ? 13.052 12.256 -5.292 1.00 87.38 199 GLY A CA 1
ATOM 1551 C C . GLY A 1 199 ? 12.588 12.684 -3.896 1.00 87.38 199 GLY A C 1
ATOM 1552 O O . GLY A 1 199 ? 11.396 12.701 -3.597 1.00 87.38 199 GLY A O 1
ATOM 1553 N N . TRP A 1 200 ? 13.540 13.036 -3.027 1.00 86.44 200 TRP A N 1
ATOM 1554 C CA . TRP A 1 200 ? 13.278 13.374 -1.617 1.00 86.44 200 TRP A CA 1
ATOM 1555 C C . TRP A 1 200 ? 12.743 14.787 -1.391 1.00 86.44 200 TRP A C 1
ATOM 1557 O O . TRP A 1 200 ? 12.064 15.015 -0.393 1.00 86.44 200 TRP A O 1
ATOM 1567 N N . SER A 1 201 ? 13.043 15.711 -2.305 1.00 82.75 201 SER A N 1
ATOM 1568 C CA . SER A 1 201 ? 12.633 17.119 -2.247 1.00 82.75 201 SER A CA 1
ATOM 1569 C C . SER A 1 201 ? 11.190 17.359 -2.693 1.00 82.75 201 SER A C 1
ATOM 1571 O O . SER A 1 201 ? 10.708 18.486 -2.625 1.00 82.75 201 SER A O 1
ATOM 1573 N N . ARG A 1 202 ? 10.506 16.320 -3.182 1.00 77.81 202 ARG A N 1
ATOM 1574 C CA . ARG A 1 202 ? 9.111 16.393 -3.612 1.00 77.81 202 ARG A CA 1
ATOM 1575 C C . ARG A 1 202 ? 8.178 16.058 -2.458 1.00 77.81 202 ARG A C 1
ATOM 1577 O O . ARG A 1 202 ? 8.459 15.137 -1.692 1.00 77.81 202 ARG A O 1
ATOM 1584 N N . ASP A 1 203 ? 7.032 16.732 -2.420 1.00 77.56 203 ASP A N 1
ATOM 1585 C CA . ASP A 1 203 ? 5.925 16.372 -1.524 1.00 77.56 203 ASP A CA 1
ATOM 1586 C C . ASP A 1 203 ? 5.474 14.926 -1.798 1.00 77.56 203 ASP A C 1
ATOM 1588 O O . ASP A 1 203 ? 5.353 14.103 -0.889 1.00 77.56 203 ASP A O 1
ATOM 1592 N N . ASP A 1 204 ? 5.377 14.580 -3.085 1.00 80.06 204 ASP A N 1
ATOM 1593 C CA . ASP A 1 204 ? 5.118 13.229 -3.573 1.00 80.06 204 ASP A CA 1
ATOM 1594 C C . ASP A 1 204 ? 6.432 12.506 -3.883 1.00 80.06 204 ASP A C 1
ATOM 1596 O O . ASP A 1 204 ? 6.914 12.481 -5.017 1.00 80.06 204 ASP A O 1
ATOM 1600 N N . LYS A 1 205 ? 7.024 11.883 -2.863 1.00 88.50 205 LYS A N 1
ATOM 1601 C CA . LYS A 1 205 ? 8.268 11.102 -3.010 1.00 88.50 205 LYS A CA 1
ATOM 1602 C C . LYS A 1 205 ? 8.094 9.860 -3.892 1.00 88.50 205 LYS A C 1
ATOM 1604 O O . LYS A 1 205 ? 9.054 9.404 -4.513 1.00 88.50 205 LYS A O 1
ATOM 1609 N N . LEU A 1 206 ? 6.877 9.310 -3.946 1.00 89.50 206 LEU A N 1
ATOM 1610 C CA . LEU A 1 206 ? 6.523 8.113 -4.708 1.00 89.50 206 LEU A CA 1
ATOM 1611 C C . LEU A 1 206 ? 5.336 8.364 -5.635 1.00 89.50 206 LEU A C 1
ATOM 1613 O O . LEU A 1 206 ? 4.353 8.996 -5.253 1.00 89.50 206 LEU A O 1
ATOM 1617 N N . ARG A 1 207 ? 5.385 7.753 -6.819 1.00 89.38 207 ARG A N 1
ATOM 1618 C CA . ARG A 1 207 ? 4.235 7.570 -7.706 1.00 89.38 207 ARG A CA 1
ATOM 1619 C C . ARG A 1 207 ? 3.959 6.084 -7.863 1.00 89.38 207 ARG A C 1
ATOM 1621 O O . ARG A 1 207 ? 4.826 5.325 -8.280 1.00 89.38 207 ARG A O 1
ATOM 1628 N N . VAL A 1 208 ? 2.735 5.675 -7.541 1.00 86.38 208 VAL A N 1
ATOM 1629 C CA . VAL A 1 208 ? 2.273 4.299 -7.740 1.00 86.38 208 VAL A CA 1
ATOM 1630 C C . VAL A 1 208 ? 1.385 4.262 -8.975 1.00 86.38 208 VAL A C 1
ATOM 1632 O O . VAL A 1 208 ? 0.308 4.860 -8.998 1.00 86.38 208 VAL A O 1
ATOM 1635 N N . VAL A 1 209 ? 1.842 3.551 -9.999 1.00 86.44 209 VAL A N 1
ATOM 1636 C CA . VAL A 1 209 ? 1.046 3.177 -11.164 1.00 86.44 209 VAL A CA 1
ATOM 1637 C C . VAL A 1 209 ? 0.430 1.823 -10.856 1.00 86.44 209 VAL A C 1
ATOM 1639 O O . VAL A 1 209 ? 1.115 0.801 -10.765 1.00 86.44 209 VAL A O 1
ATOM 1642 N N . TRP A 1 210 ? -0.877 1.821 -10.641 1.00 81.88 210 TRP A N 1
ATOM 1643 C CA . TRP A 1 210 ? -1.577 0.605 -10.257 1.00 81.88 210 TRP A CA 1
ATOM 1644 C C . TRP A 1 210 ? -1.688 -0.319 -11.468 1.00 81.88 210 TRP A C 1
ATOM 1646 O O . TRP A 1 210 ? -1.821 0.173 -12.598 1.00 81.88 210 TRP A O 1
ATOM 1656 N N . PRO A 1 211 ? -1.681 -1.651 -11.267 1.00 79.00 211 PRO A N 1
ATOM 1657 C CA . PRO A 1 211 ? -2.108 -2.529 -12.334 1.00 79.00 211 PRO A CA 1
ATOM 1658 C C . PRO A 1 211 ? -3.512 -2.083 -12.714 1.00 79.00 211 PRO A C 1
ATOM 1660 O O . PRO A 1 211 ? -4.332 -1.770 -11.832 1.00 79.00 211 PRO A O 1
ATOM 1663 N N . LYS A 1 212 ? -3.804 -2.067 -14.015 1.00 74.00 212 LYS A N 1
ATOM 1664 C CA . LYS A 1 212 ? -5.189 -2.135 -14.448 1.00 74.00 212 LYS A CA 1
ATOM 1665 C C . LYS A 1 212 ? -5.701 -3.449 -13.882 1.00 74.00 212 LYS A C 1
ATOM 1667 O O . LYS A 1 212 ? -5.503 -4.515 -14.451 1.00 74.00 212 LYS A O 1
ATOM 1672 N N . ARG A 1 213 ? -6.304 -3.373 -12.694 1.00 61.84 213 ARG A N 1
ATOM 1673 C CA . ARG A 1 213 ? -7.172 -4.423 -12.206 1.00 61.84 213 ARG A CA 1
ATOM 1674 C C . ARG A 1 213 ? -8.315 -4.382 -13.188 1.00 61.84 213 ARG A C 1
ATOM 1676 O O . ARG A 1 213 ? -9.281 -3.648 -12.992 1.00 61.84 213 ARG A O 1
ATOM 1683 N N . SER A 1 214 ? -8.183 -5.137 -14.270 1.00 56.06 214 SER A N 1
ATOM 1684 C CA . SER A 1 214 ? -9.366 -5.699 -14.865 1.00 56.06 214 SER A CA 1
ATOM 1685 C C . SER A 1 214 ? -10.123 -6.262 -13.662 1.00 56.06 214 SER A C 1
ATOM 1687 O O . SER A 1 214 ? -9.561 -6.971 -12.819 1.00 56.06 214 SER A O 1
ATOM 1689 N N . ARG A 1 215 ? -11.377 -5.870 -13.460 1.00 50.16 215 ARG A N 1
ATOM 1690 C CA . ARG A 1 215 ? -12.240 -6.469 -12.422 1.00 50.16 215 ARG A CA 1
ATOM 1691 C C . ARG A 1 215 ? -12.527 -7.958 -12.732 1.00 50.16 215 ARG A C 1
ATOM 1693 O O . ARG A 1 215 ? -13.515 -8.532 -12.300 1.00 50.16 215 ARG A O 1
ATOM 1700 N N . GLU A 1 216 ? -11.635 -8.569 -13.493 1.00 49.84 216 GLU A N 1
ATOM 1701 C CA . GLU A 1 216 ? -11.828 -9.391 -14.668 1.00 49.84 216 GLU A CA 1
ATOM 1702 C C . GLU A 1 216 ? -10.421 -9.892 -15.031 1.00 49.84 216 GLU A C 1
ATOM 1704 O O . GLU A 1 216 ? -9.905 -9.654 -16.124 1.00 49.84 216 GLU A O 1
ATOM 1709 N N . SER A 1 217 ? -9.768 -10.673 -14.164 1.00 57.22 217 SER A N 1
ATOM 1710 C CA . SER A 1 217 ? -9.262 -11.881 -14.809 1.00 57.22 217 SER A CA 1
ATOM 1711 C C . SER A 1 217 ? -10.534 -12.529 -15.342 1.00 57.22 217 SER A C 1
ATOM 1713 O O . SER A 1 217 ? -11.352 -13.052 -14.580 1.00 57.22 217 SER A O 1
ATOM 1715 N N . PHE A 1 218 ? -10.803 -12.332 -16.638 1.00 68.50 218 PHE A N 1
ATOM 1716 C CA . PHE A 1 218 ? -11.890 -13.050 -17.271 1.00 68.50 218 PHE A CA 1
ATOM 1717 C C . PHE A 1 218 ? -11.602 -14.536 -17.132 1.00 68.50 218 PHE A C 1
ATOM 1719 O O . PHE A 1 218 ? -12.511 -15.304 -17.251 1.00 68.50 218 PHE A O 1
ATOM 1726 N N . GLU A 1 219 ? -10.418 -14.990 -16.748 1.00 83.00 219 GLU A N 1
ATOM 1727 C CA . GLU A 1 219 ? -10.168 -16.383 -16.413 1.00 83.00 219 GLU A CA 1
ATOM 1728 C C . GLU A 1 219 ? -11.088 -16.929 -15.308 1.00 83.00 219 GLU A C 1
ATOM 1730 O O . GLU A 1 219 ? -11.191 -16.416 -14.189 1.00 83.00 219 GLU A O 1
ATOM 1735 N N . CYS A 1 220 ? -11.752 -18.027 -15.633 1.00 88.38 220 CYS A N 1
ATOM 1736 C CA . CYS A 1 220 ? -12.591 -18.837 -14.776 1.00 88.38 220 CYS A CA 1
ATOM 1737 C C . CYS A 1 220 ? -11.867 -19.211 -13.480 1.00 88.38 220 CYS A C 1
ATOM 1739 O O . CYS A 1 220 ? -10.792 -19.795 -13.523 1.00 88.38 220 CYS A O 1
ATOM 1741 N N . ILE A 1 221 ? -12.500 -18.989 -12.323 1.00 87.75 221 ILE A N 1
ATOM 1742 C CA . ILE A 1 221 ? -11.901 -19.322 -11.014 1.00 87.75 221 ILE A CA 1
ATOM 1743 C C . ILE A 1 221 ? -11.797 -20.829 -10.742 1.00 87.75 221 ILE A C 1
ATOM 1745 O O . ILE A 1 221 ? -11.318 -21.233 -9.689 1.00 87.75 221 ILE A O 1
ATOM 1749 N N . VAL A 1 222 ? -12.314 -21.658 -11.652 1.00 88.75 222 VAL A N 1
ATOM 1750 C CA . VAL A 1 222 ? -12.300 -23.119 -11.534 1.00 88.75 222 VAL A CA 1
ATOM 1751 C C . VAL A 1 222 ? -11.150 -23.709 -12.347 1.00 88.75 222 VAL A C 1
ATOM 1753 O O . VAL A 1 222 ? -10.404 -24.525 -11.819 1.00 88.75 222 VAL A O 1
ATOM 1756 N N . CYS A 1 223 ? -10.987 -23.307 -13.613 1.00 89.75 223 CYS A N 1
ATOM 1757 C CA . CYS A 1 223 ? -9.927 -23.840 -14.477 1.00 89.75 223 CYS A CA 1
ATOM 1758 C C . CYS A 1 223 ? -8.753 -22.891 -14.721 1.00 89.75 223 CYS A C 1
ATOM 1760 O O . CYS A 1 223 ? -7.787 -23.331 -15.337 1.00 89.75 223 CYS A O 1
ATOM 1762 N N . PHE A 1 224 ? -8.844 -21.622 -14.308 1.00 84.50 224 PHE A N 1
ATOM 1763 C CA . PHE A 1 224 ? -7.811 -20.590 -14.477 1.00 84.50 224 PHE A CA 1
ATOM 1764 C C . PHE A 1 224 ? -7.267 -20.471 -15.913 1.00 84.50 224 PHE A C 1
ATOM 1766 O O . PHE A 1 224 ? -6.095 -20.191 -16.116 1.00 84.50 224 PHE A O 1
ATOM 1773 N N . THR A 1 225 ? -8.101 -20.769 -16.914 1.00 83.50 225 THR A N 1
ATOM 1774 C CA . THR A 1 225 ? -7.675 -20.874 -18.324 1.00 83.50 225 THR A CA 1
ATOM 1775 C C . THR A 1 225 ? -8.672 -20.241 -19.287 1.00 83.50 225 THR A C 1
ATOM 1777 O O . THR A 1 225 ? -8.286 -19.458 -20.143 1.00 83.50 225 THR A O 1
ATOM 1780 N N . ALA A 1 226 ? -9.960 -20.569 -19.168 1.00 89.31 226 ALA A N 1
ATOM 1781 C CA . ALA A 1 226 ? -11.003 -20.059 -20.062 1.00 89.31 226 ALA A CA 1
ATOM 1782 C C . ALA A 1 226 ? -11.672 -18.799 -19.505 1.00 89.31 226 ALA A C 1
ATOM 1784 O O . ALA A 1 226 ? -11.743 -18.643 -18.288 1.00 89.31 226 ALA A O 1
ATOM 1785 N N . ASN A 1 227 ? -12.239 -17.960 -20.373 1.00 89.69 227 ASN A N 1
ATOM 1786 C CA . ASN A 1 227 ? -12.959 -16.759 -19.955 1.00 89.69 227 ASN A CA 1
ATOM 1787 C C . ASN A 1 227 ? -14.253 -17.075 -19.175 1.00 89.69 227 ASN A C 1
ATOM 1789 O O . ASN A 1 227 ? -14.890 -18.112 -19.348 1.00 89.69 227 ASN A O 1
ATOM 1793 N N . ARG A 1 228 ? -14.643 -16.171 -18.282 1.00 90.56 228 ARG A N 1
ATOM 1794 C CA . ARG A 1 228 ? -15.796 -16.225 -17.406 1.00 90.56 228 ARG A CA 1
ATOM 1795 C C . ARG A 1 228 ? -16.940 -15.693 -18.219 1.00 90.56 228 ARG A C 1
ATOM 1797 O O . ARG A 1 228 ? -16.991 -14.515 -18.548 1.00 90.56 228 ARG A O 1
ATOM 1804 N N . GLU A 1 229 ? -17.865 -16.584 -18.479 1.00 92.88 229 GLU A N 1
ATOM 1805 C CA . GLU A 1 229 ? -19.053 -16.298 -19.267 1.00 92.88 229 GLU A CA 1
ATOM 1806 C C . GLU A 1 229 ? -20.308 -16.571 -18.443 1.00 92.88 229 GLU A C 1
ATOM 1808 O O . GLU A 1 229 ? -21.417 -16.360 -18.913 1.00 92.88 229 GLU A O 1
ATOM 1813 N N . MET A 1 230 ? -20.149 -17.040 -17.202 1.00 92.62 230 MET A N 1
ATOM 1814 C CA . MET A 1 230 ? -21.242 -17.514 -16.367 1.00 92.62 230 MET A CA 1
ATOM 1815 C C . MET A 1 230 ? -21.302 -16.740 -15.051 1.00 92.62 230 MET A C 1
ATOM 1817 O O . MET A 1 230 ? -20.356 -16.755 -14.248 1.00 92.62 230 MET A O 1
ATOM 1821 N N . ALA A 1 231 ? -22.444 -16.096 -14.819 1.00 91.12 231 ALA A N 1
ATOM 1822 C CA . ALA A 1 231 ? -22.801 -15.453 -13.565 1.00 91.12 231 ALA A CA 1
ATOM 1823 C C . ALA A 1 231 ? -23.861 -16.261 -12.803 1.00 91.12 231 ALA A C 1
ATOM 1825 O O . ALA A 1 231 ? -24.684 -16.954 -13.399 1.00 91.12 231 ALA A O 1
ATOM 1826 N N . VAL A 1 232 ? -23.857 -16.155 -11.474 1.00 91.38 232 VAL A N 1
ATOM 1827 C CA . VAL A 1 232 ? -24.904 -16.739 -10.614 1.00 91.38 232 VAL A CA 1
ATOM 1828 C C . VAL A 1 232 ? -25.982 -15.685 -10.347 1.00 91.38 232 VAL A C 1
ATOM 1830 O O . VAL A 1 232 ? -25.653 -14.607 -9.861 1.00 91.38 232 VAL A O 1
ATOM 1833 N N . ASP A 1 233 ? -27.251 -15.967 -10.640 1.00 88.94 233 ASP A N 1
ATOM 1834 C CA . ASP A 1 233 ? -28.357 -14.992 -10.689 1.00 88.94 233 ASP A CA 1
ATOM 1835 C C . ASP A 1 233 ? -28.551 -14.174 -9.395 1.00 88.94 233 ASP A C 1
ATOM 1837 O O . ASP A 1 233 ? -28.688 -12.949 -9.446 1.00 88.94 233 ASP A O 1
ATOM 1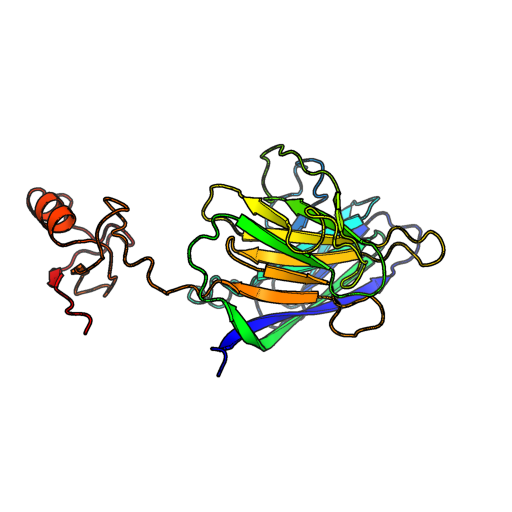841 N N . ARG A 1 234 ? -28.507 -14.819 -8.224 1.00 88.81 234 ARG A N 1
ATOM 1842 C CA . ARG A 1 234 ? -28.795 -14.189 -6.930 1.00 88.81 234 ARG A CA 1
ATOM 1843 C C . ARG A 1 234 ? -27.659 -13.308 -6.438 1.00 88.81 234 ARG A C 1
ATOM 1845 O O . ARG A 1 234 ? -27.911 -12.243 -5.887 1.00 88.81 234 ARG A O 1
ATOM 1852 N N . CYS A 1 235 ? -26.412 -13.742 -6.618 1.00 89.38 235 CYS A N 1
ATOM 1853 C CA . CYS A 1 235 ? -25.243 -13.002 -6.133 1.00 89.38 235 CYS A CA 1
ATOM 1854 C C . CYS A 1 235 ? -24.531 -12.193 -7.223 1.00 89.38 235 CYS A C 1
ATOM 1856 O O . CYS A 1 235 ? -23.625 -11.428 -6.911 1.00 89.38 235 CYS A O 1
ATOM 1858 N N . ARG A 1 236 ? -24.915 -12.374 -8.492 1.00 88.69 236 ARG A N 1
ATOM 1859 C CA . ARG A 1 236 ? -24.371 -11.711 -9.689 1.00 88.69 236 ARG A CA 1
ATOM 1860 C C . ARG A 1 236 ? -22.852 -11.818 -9.858 1.00 88.69 236 ARG A C 1
ATOM 1862 O O . ARG A 1 236 ? -22.253 -11.027 -10.580 1.00 88.69 236 ARG A O 1
ATOM 1869 N N . HIS A 1 237 ? -22.213 -12.797 -9.220 1.00 89.69 237 HIS A N 1
ATOM 1870 C CA . HIS A 1 237 ? -20.778 -13.014 -9.380 1.00 89.69 237 HIS A CA 1
ATOM 1871 C C . HIS A 1 237 ? -20.521 -13.716 -10.718 1.00 89.69 237 HIS A C 1
ATOM 1873 O O . HIS A 1 237 ? -20.961 -14.851 -10.899 1.00 89.69 237 HIS A O 1
ATOM 1879 N N . LEU A 1 238 ? -19.794 -13.052 -11.622 1.00 90.69 238 LEU A N 1
ATOM 1880 C CA . LEU A 1 238 ? -19.221 -13.627 -12.841 1.00 90.69 238 LEU A CA 1
ATOM 1881 C C . LEU A 1 238 ? -17.966 -14.421 -12.447 1.00 90.69 238 LEU A C 1
ATOM 1883 O O . LEU A 1 238 ? -16.970 -13.829 -12.028 1.00 90.69 238 LEU A O 1
ATOM 1887 N N . VAL A 1 239 ? -18.036 -15.757 -12.487 1.00 90.88 239 VAL A N 1
ATOM 1888 C CA . VAL A 1 239 ? -17.081 -16.624 -11.756 1.00 90.88 239 VAL A CA 1
ATOM 1889 C C . VAL A 1 239 ? -16.463 -17.738 -12.581 1.00 90.88 239 VAL A C 1
ATOM 1891 O O . VAL A 1 239 ? -15.312 -18.094 -12.337 1.00 90.88 239 VAL A O 1
ATOM 1894 N N . ALA A 1 240 ? -17.167 -18.292 -13.566 1.00 92.56 240 ALA A N 1
ATOM 1895 C CA . ALA A 1 240 ? -16.660 -19.448 -14.298 1.00 92.56 240 ALA A CA 1
ATOM 1896 C C . ALA A 1 240 ? -16.941 -19.390 -15.799 1.00 92.56 240 ALA A C 1
ATOM 1898 O O . ALA A 1 240 ? -17.797 -18.635 -16.256 1.00 92.56 240 ALA A O 1
ATOM 1899 N N . CYS A 1 241 ? -16.179 -20.175 -16.560 1.00 94.31 241 CYS A N 1
ATOM 1900 C CA . CYS A 1 241 ? -16.470 -20.464 -17.957 1.00 94.31 241 CYS A CA 1
ATOM 1901 C C . CYS A 1 241 ? -17.638 -21.451 -18.055 1.00 94.31 241 CYS A C 1
ATOM 1903 O O . CYS A 1 241 ? -17.924 -22.166 -17.090 1.00 94.31 241 CYS A O 1
ATOM 1905 N N . GLU A 1 242 ? -18.269 -21.525 -19.225 1.00 93.94 242 GLU A N 1
ATOM 1906 C CA . GLU A 1 242 ? -19.375 -22.450 -19.506 1.00 93.94 242 GLU A CA 1
ATOM 1907 C C . GLU A 1 242 ? -19.010 -23.907 -19.161 1.00 93.94 242 GLU A C 1
ATOM 1909 O O . GLU A 1 242 ? -19.696 -24.542 -18.362 1.00 93.94 242 GLU A O 1
ATOM 1914 N N . GLY A 1 243 ? -17.857 -24.402 -19.630 1.00 94.44 243 GLY A N 1
ATOM 1915 C CA . GLY A 1 243 ? -17.447 -25.798 -19.420 1.00 94.44 243 GLY A CA 1
ATOM 1916 C C . GLY A 1 243 ? -17.197 -26.185 -17.954 1.00 94.44 243 GLY A C 1
ATOM 1917 O O . GLY A 1 243 ? -17.553 -27.283 -17.523 1.00 94.44 243 GLY A O 1
ATOM 1918 N N . CYS A 1 244 ? -16.618 -25.295 -17.144 1.00 93.38 244 CYS A N 1
ATOM 1919 C CA . CYS A 1 244 ? -16.486 -25.538 -15.703 1.00 93.38 244 CYS A CA 1
ATOM 1920 C C . CYS A 1 244 ? -17.837 -25.492 -14.997 1.00 93.38 244 CYS A C 1
ATOM 1922 O O . CYS A 1 244 ? -18.053 -26.218 -14.026 1.00 93.38 244 CYS A O 1
ATOM 1924 N N . PHE A 1 245 ? -18.747 -24.655 -15.487 1.00 89.81 245 PHE A N 1
ATOM 1925 C CA . PHE A 1 245 ? -20.077 -24.537 -14.923 1.00 89.81 245 PHE A CA 1
ATOM 1926 C C . PHE A 1 245 ? -20.935 -25.774 -15.204 1.00 89.81 245 PHE A C 1
ATOM 1928 O O . PHE A 1 245 ? -21.581 -26.284 -14.289 1.00 89.81 245 PHE A O 1
ATOM 1935 N N . GLU A 1 246 ? -20.890 -26.324 -16.419 1.00 90.75 246 GLU A N 1
ATOM 1936 C CA . GLU A 1 246 ? -21.575 -27.580 -16.748 1.00 90.75 246 GLU A CA 1
ATOM 1937 C C . GLU A 1 246 ? -21.142 -28.720 -15.822 1.00 90.75 246 GLU A C 1
ATOM 1939 O O . GLU A 1 246 ? -21.986 -29.441 -15.291 1.00 90.75 246 GLU A O 1
ATOM 1944 N N . ARG A 1 247 ? -19.840 -28.822 -15.526 1.00 90.62 247 ARG A N 1
ATOM 1945 C CA . ARG A 1 247 ? -19.309 -29.814 -14.575 1.00 90.62 247 ARG A CA 1
ATOM 1946 C C . ARG A 1 247 ? -19.851 -29.619 -13.159 1.00 90.62 247 ARG A C 1
ATOM 1948 O O . ARG A 1 247 ? -20.147 -30.601 -12.484 1.00 90.62 247 ARG A O 1
ATOM 1955 N N . LEU A 1 248 ? -20.010 -28.370 -12.713 1.00 85.44 248 LEU A N 1
ATOM 1956 C CA . LEU A 1 248 ? -20.630 -28.060 -11.419 1.00 85.44 248 LEU A CA 1
ATOM 1957 C C . LEU A 1 248 ? -22.132 -28.385 -11.407 1.00 85.44 248 LEU A C 1
ATOM 1959 O O . LEU A 1 248 ? -22.661 -28.767 -10.366 1.00 85.44 248 LEU A O 1
ATOM 1963 N N . ARG A 1 249 ? -22.820 -28.287 -12.552 1.00 82.94 249 ARG A N 1
ATOM 1964 C CA . ARG A 1 249 ? -24.260 -28.570 -12.677 1.00 82.94 249 ARG A CA 1
ATOM 1965 C C . ARG A 1 249 ? -24.605 -30.047 -12.478 1.00 82.94 249 ARG A C 1
ATOM 1967 O O . ARG A 1 249 ? -25.690 -30.350 -11.996 1.00 82.94 249 ARG A O 1
ATOM 1974 N N . VAL A 1 250 ? -23.691 -30.960 -12.813 1.00 84.69 250 VAL A N 1
ATOM 1975 C CA . VAL A 1 250 ? -23.878 -32.413 -12.617 1.00 84.69 250 VAL A CA 1
ATOM 1976 C C . VAL A 1 250 ? -23.891 -32.795 -11.123 1.00 84.69 250 VAL A C 1
ATOM 1978 O O . VAL A 1 250 ? -24.276 -33.906 -10.773 1.00 84.69 250 VAL A O 1
ATOM 1981 N N . ARG A 1 251 ? -23.524 -31.869 -10.223 1.00 82.12 251 ARG A N 1
ATOM 1982 C CA . ARG A 1 251 ? -23.510 -32.050 -8.761 1.00 82.12 251 ARG A CA 1
ATOM 1983 C C . ARG A 1 251 ? -24.513 -31.107 -8.074 1.00 82.12 251 ARG A C 1
ATOM 1985 O O . ARG A 1 251 ? -24.105 -30.104 -7.479 1.00 82.12 251 ARG A O 1
ATOM 1992 N N . PRO A 1 252 ? -25.830 -31.377 -8.182 1.00 70.44 252 PRO A N 1
ATOM 1993 C CA . PRO A 1 252 ? -26.877 -30.491 -7.664 1.00 70.44 252 PRO A CA 1
ATOM 1994 C C . PRO A 1 252 ? -26.817 -30.306 -6.140 1.00 70.44 252 PRO A C 1
ATOM 1996 O O . PRO A 1 252 ? -27.245 -29.275 -5.630 1.00 70.44 252 PRO A O 1
ATOM 1999 N N . ASP A 1 253 ? -26.223 -31.256 -5.420 1.00 77.75 253 ASP A N 1
ATOM 2000 C CA . ASP A 1 253 ? -25.967 -31.217 -3.978 1.00 77.75 253 ASP A CA 1
ATOM 2001 C C . ASP A 1 253 ? -24.972 -30.120 -3.553 1.00 77.75 253 ASP A C 1
ATOM 2003 O O . ASP A 1 253 ? -24.948 -29.712 -2.393 1.00 77.75 253 ASP A O 1
ATOM 2007 N N . ILE A 1 254 ? -24.153 -29.614 -4.483 1.00 70.94 254 ILE A N 1
ATOM 2008 C CA . ILE A 1 254 ? -23.078 -28.641 -4.211 1.00 70.94 254 ILE A CA 1
ATOM 2009 C C . ILE A 1 254 ? -23.276 -27.360 -5.034 1.00 70.94 254 ILE A C 1
ATOM 2011 O O . ILE A 1 254 ? -22.381 -26.519 -5.144 1.00 70.94 254 ILE A O 1
ATOM 2015 N N . PHE A 1 255 ? -24.463 -27.184 -5.612 1.00 75.69 255 PHE A N 1
ATOM 2016 C CA . PHE A 1 255 ? -24.727 -26.147 -6.594 1.00 75.69 255 PHE A CA 1
ATOM 2017 C C . PHE A 1 255 ? -24.824 -24.744 -5.977 1.00 75.69 255 PHE A C 1
ATOM 2019 O O . PHE A 1 255 ? -25.889 -24.218 -5.658 1.00 75.69 255 PHE A O 1
ATOM 2026 N N . ARG A 1 256 ? -23.655 -24.140 -5.775 1.00 88.75 256 ARG A N 1
ATOM 2027 C CA . ARG A 1 256 ? -23.457 -22.861 -5.100 1.00 88.75 256 ARG A CA 1
ATOM 2028 C C . ARG A 1 256 ? -22.400 -22.061 -5.835 1.00 88.75 256 ARG A C 1
ATOM 2030 O O . ARG A 1 256 ? -21.456 -22.628 -6.383 1.00 88.75 256 ARG A O 1
ATOM 2037 N N . CYS A 1 257 ? -22.516 -20.737 -5.792 1.00 89.06 257 CYS A N 1
ATOM 2038 C CA . CYS A 1 257 ? -21.484 -19.850 -6.314 1.00 89.06 257 C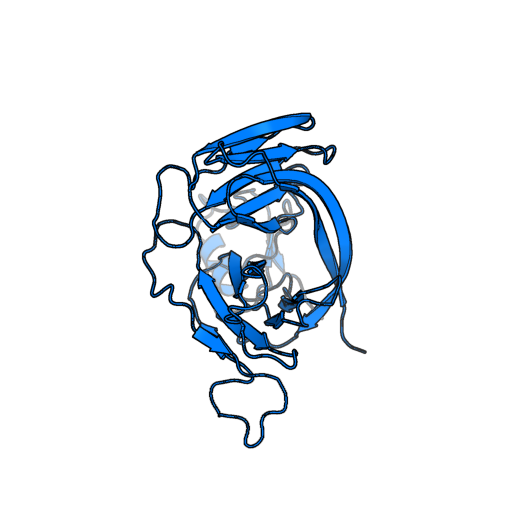YS A CA 1
ATOM 2039 C C . CYS A 1 257 ? -20.108 -20.242 -5.733 1.00 89.06 257 CYS A C 1
ATOM 2041 O O . CYS A 1 257 ? -19.958 -20.209 -4.508 1.00 89.06 257 CYS A O 1
ATOM 2043 N N . PRO A 1 258 ? -19.087 -20.584 -6.547 1.00 86.94 258 PRO A N 1
ATOM 2044 C CA . PRO A 1 258 ? -17.793 -21.007 -6.009 1.00 86.94 258 PRO A CA 1
ATOM 2045 C C . PRO A 1 258 ? -17.076 -19.891 -5.235 1.00 86.94 258 PRO A C 1
ATOM 2047 O O . PRO A 1 258 ? -16.198 -20.179 -4.428 1.00 86.94 258 PRO A O 1
ATOM 2050 N N . TYR A 1 259 ? -17.487 -18.635 -5.440 1.00 85.50 259 TYR A N 1
ATOM 2051 C CA . TYR A 1 259 ? -16.966 -17.472 -4.729 1.00 85.50 259 TYR A CA 1
ATOM 2052 C C . TYR A 1 259 ? -17.644 -17.245 -3.364 1.00 85.50 259 TYR A C 1
ATOM 2054 O O . TYR A 1 259 ? -16.968 -17.225 -2.343 1.00 85.50 259 TYR A O 1
ATOM 2062 N N . CYS A 1 260 ? -18.976 -17.099 -3.317 1.00 88.25 260 CYS A N 1
ATOM 2063 C CA . CYS A 1 260 ? -19.693 -16.700 -2.089 1.00 88.25 260 CYS A CA 1
ATOM 2064 C C . CYS A 1 260 ? -20.634 -17.763 -1.505 1.00 88.25 260 CYS A C 1
ATOM 2066 O O . CYS A 1 260 ? -21.328 -17.496 -0.529 1.00 88.25 260 CYS A O 1
ATOM 2068 N N . ARG A 1 261 ? -20.704 -18.948 -2.118 1.00 89.81 261 ARG A N 1
ATOM 2069 C CA . ARG A 1 261 ? -21.554 -20.081 -1.717 1.00 89.81 261 ARG A CA 1
ATOM 2070 C C . ARG A 1 261 ? -23.070 -19.828 -1.720 1.00 89.81 261 ARG A C 1
ATOM 2072 O O . ARG A 1 261 ? -23.819 -20.697 -1.287 1.00 89.81 261 ARG A O 1
ATOM 2079 N N . VAL A 1 262 ? -23.533 -18.696 -2.247 1.00 91.81 262 VAL A N 1
ATOM 2080 C CA . VAL A 1 262 ? -24.965 -18.423 -2.445 1.00 91.81 262 VAL A CA 1
ATOM 2081 C C . VAL A 1 262 ? -25.532 -19.369 -3.508 1.00 91.81 262 VAL A C 1
ATOM 2083 O O . VAL A 1 262 ? -24.917 -19.569 -4.558 1.00 91.81 262 VAL A O 1
ATOM 2086 N N . GLU A 1 263 ? -26.696 -19.950 -3.223 1.00 90.12 263 GLU A N 1
ATOM 2087 C CA . GLU A 1 263 ? -27.486 -20.750 -4.166 1.00 90.12 263 GLU A CA 1
ATOM 2088 C C . GLU A 1 263 ? -28.189 -19.838 -5.177 1.00 90.12 263 GLU A C 1
ATOM 2090 O O . GLU A 1 263 ? -28.689 -18.771 -4.814 1.00 90.12 263 GLU A O 1
ATOM 2095 N N . GLY A 1 264 ? -28.242 -20.244 -6.442 1.00 85.44 264 GLY A N 1
ATOM 2096 C CA . GLY A 1 264 ? -28.864 -19.448 -7.498 1.00 85.44 264 GLY A CA 1
ATOM 2097 C C . GLY A 1 264 ? -28.696 -20.071 -8.877 1.00 85.44 264 GLY A C 1
ATOM 2098 O O . GLY A 1 264 ? -27.781 -20.864 -9.076 1.00 85.44 264 GLY A O 1
ATOM 2099 N N . ASN A 1 265 ? -29.568 -19.721 -9.823 1.00 85.31 265 ASN A N 1
ATOM 2100 C CA . ASN A 1 265 ? -29.475 -20.155 -11.215 1.00 85.31 265 ASN A CA 1
ATOM 2101 C C . ASN A 1 265 ? -28.273 -19.526 -11.932 1.00 85.31 265 ASN A C 1
ATOM 2103 O O . ASN A 1 265 ? -27.587 -18.642 -11.421 1.00 85.31 265 ASN A O 1
ATOM 2107 N N . GLN A 1 266 ? -28.031 -19.988 -13.154 1.00 83.56 266 GLN A N 1
ATOM 2108 C CA . GLN A 1 266 ? -26.906 -19.572 -13.985 1.00 83.56 266 GLN A CA 1
ATOM 2109 C C . GLN A 1 266 ? -27.401 -18.664 -15.088 1.00 83.56 266 GLN A C 1
ATOM 2111 O O . GLN A 1 266 ? -28.410 -18.954 -15.729 1.00 83.56 266 GLN A O 1
ATOM 2116 N N . ILE A 1 267 ? -26.650 -17.607 -15.345 1.00 88.88 267 ILE A N 1
ATOM 2117 C CA . ILE A 1 267 ? -26.901 -16.706 -16.455 1.00 88.88 267 ILE A CA 1
ATOM 2118 C C . ILE A 1 267 ? -25.616 -16.645 -17.264 1.00 88.88 267 ILE A C 1
ATOM 2120 O O . ILE A 1 267 ? -24.572 -16.245 -16.741 1.00 88.88 267 ILE A O 1
ATOM 2124 N N . ARG A 1 268 ? -25.696 -17.046 -18.537 1.00 90.12 268 ARG A N 1
ATOM 2125 C CA . ARG A 1 268 ? -24.624 -16.765 -19.488 1.00 90.12 268 ARG A CA 1
ATOM 2126 C C . ARG A 1 268 ? -24.628 -15.268 -19.773 1.00 90.12 268 ARG A C 1
ATOM 2128 O O . ARG A 1 268 ? -25.654 -14.711 -20.161 1.00 90.12 268 ARG A O 1
ATOM 2135 N N . VAL A 1 269 ? -23.496 -14.622 -19.549 1.00 89.19 269 VAL A N 1
ATOM 2136 C CA . VAL A 1 269 ? -23.290 -13.202 -19.812 1.00 89.19 269 VAL A CA 1
ATOM 2137 C C . VAL A 1 269 ? -22.536 -13.086 -21.127 1.00 89.19 269 VAL A C 1
ATOM 2139 O O . VAL A 1 269 ? -21.410 -13.562 -21.241 1.00 89.19 269 VAL A O 1
ATOM 2142 N N . TYR A 1 270 ? -23.161 -12.453 -22.115 1.00 84.38 270 TYR A N 1
ATOM 2143 C CA . TYR A 1 270 ? -22.491 -12.082 -23.356 1.00 84.38 270 TYR A CA 1
ATOM 2144 C C . TYR A 1 270 ? -21.792 -10.747 -23.127 1.00 84.38 270 TYR A C 1
ATOM 2146 O O . TYR A 1 270 ? -22.450 -9.724 -22.933 1.00 84.38 270 TYR A O 1
ATOM 2154 N N . ILE A 1 271 ? -20.465 -10.785 -23.080 1.00 67.94 271 ILE A N 1
ATOM 2155 C CA . ILE A 1 271 ? -19.636 -9.584 -23.017 1.00 67.94 271 ILE A CA 1
ATOM 2156 C C . ILE A 1 271 ? -19.374 -9.182 -24.477 1.00 67.94 271 ILE A C 1
ATOM 2158 O O . ILE A 1 271 ? -18.830 -10.011 -25.210 1.00 67.94 271 ILE A O 1
ATOM 2162 N N . PRO A 1 272 ? -19.851 -8.007 -24.922 1.00 55.44 272 PRO A N 1
ATOM 2163 C CA . PRO A 1 272 ? -19.679 -7.539 -26.296 1.00 55.44 272 PRO A CA 1
ATOM 2164 C C . PRO A 1 272 ? -18.220 -7.231 -26.649 1.00 55.44 272 PRO A C 1
ATOM 2166 O O . PRO A 1 272 ? -17.427 -6.943 -25.722 1.00 55.44 272 PRO A O 1
#

InterPro domains:
  IPR001841 Zinc finger, RING-type [PS50089] (220-261)
  IPR013083 Zinc finger, RING/FYVE/PHD-type [G3DSA:3.30.40.10] (210-272)